Protein AF-0000000081667618 (afdb_homodimer)

Solvent-accessible surface area (backbone atoms only — not comparable to full-atom values): 15191 Å² total; per-residue (Å²): 114,80,37,80,71,52,50,48,90,52,97,43,76,83,38,52,35,35,42,72,71,36,65,56,48,35,47,55,20,47,51,42,17,72,74,69,68,43,94,54,56,51,64,34,51,77,72,35,69,51,42,47,40,39,36,62,31,64,55,36,27,50,28,52,42,32,50,49,36,67,74,62,68,51,87,75,84,67,59,65,40,55,53,42,37,55,37,15,52,52,38,47,46,23,54,51,64,43,58,84,48,93,84,54,84,78,74,66,25,15,30,52,53,47,52,41,36,70,76,24,48,68,73,46,80,76,61,52,58,70,68,64,64,79,83,118,113,80,37,78,69,52,50,46,91,50,98,42,77,83,39,53,34,36,42,74,70,35,64,56,47,34,46,54,20,45,50,41,16,72,74,68,70,44,94,56,57,53,65,33,52,77,72,35,70,50,41,47,40,39,36,63,32,64,54,36,25,50,29,51,42,31,50,49,35,68,73,63,70,51,88,75,84,67,58,66,39,56,52,42,38,55,37,16,52,54,38,46,46,23,55,50,65,43,57,85,49,93,82,55,83,78,74,67,25,15,28,51,52,46,51,42,36,69,76,26,48,68,72,46,79,74,61,52,57,68,67,64,64,80,82,118

Secondary structure (DSSP, 8-state):
--SSS-PPPPSSGGG---GGGSHHHHHHHHHHHHHHT-SS--S-GGGSHHHIIIII-HHHHHHHHHHHHHHH-----S-HHHHHHHHHHHHHHHHHHS---TT------HHHHHHHHHHSPPPPHHHHSTT-----/--SSS-PPPPSSGGG---GGGSHHHHHHHHHHHHHHT-SS--S-GGGSHHHIIIII-HHHHHHHHHHHHHHH-----S-HHHHHHHHHHHHHHHHHHS---TT------HHHHHHHHHHSPPPPHHHHGGG-----

Organism: Saccoglossus kowalevskii (NCBI:txid10224)

InterPro domains:
  IPR046815 P2X purinoreceptor 7, intracellular domain [PF20478] (43-123)

Structure (mmCIF, N/CA/C/O backbone):
data_AF-0000000081667618-model_v1
#
loop_
_entity.id
_entity.type
_entity.pdbx_description
1 polymer 'Uncharacterized protein LOC102806348'
#
loop_
_atom_site.group_PDB
_atom_site.id
_atom_site.type_symbol
_atom_site.label_atom_id
_atom_site.label_alt_id
_atom_site.label_comp_id
_atom_site.label_asym_id
_atom_site.label_entity_id
_atom_site.label_seq_id
_atom_site.pdbx_PDB_ins_code
_atom_site.Cartn_x
_atom_site.Cartn_y
_atom_site.Cartn_z
_atom_site.occupancy
_atom_site.B_iso_or_equiv
_atom_site.auth_seq_id
_atom_site.auth_comp_id
_atom_site.auth_asym_id
_atom_site.auth_atom_id
_atom_site.pdbx_PDB_model_num
ATOM 1 N N . CYS A 1 1 ? -5.246 -22.672 -17.438 1 89 1 CYS A N 1
ATOM 2 C CA . CYS A 1 1 ? -5.227 -21.219 -17.281 1 89 1 CYS A CA 1
ATOM 3 C C . CYS A 1 1 ? -6.504 -20.594 -17.828 1 89 1 CYS A C 1
ATOM 5 O O . CYS A 1 1 ? -6.812 -20.75 -19.016 1 89 1 CYS A O 1
ATOM 7 N N . LYS A 1 2 ? -7.234 -20.016 -17.016 1 91.88 2 LYS A N 1
ATOM 8 C CA . LYS A 1 2 ? -8.523 -19.453 -17.406 1 91.88 2 LYS A CA 1
ATOM 9 C C . LYS A 1 2 ? -8.484 -17.922 -17.391 1 91.88 2 LYS A C 1
ATOM 11 O O . LYS A 1 2 ? -9.5 -17.281 -17.656 1 91.88 2 LYS A O 1
ATOM 16 N N . CYS A 1 3 ? -7.332 -17.297 -17.062 1 94.75 3 CYS A N 1
ATOM 17 C CA . CYS A 1 3 ? -7.312 -15.852 -16.875 1 94.75 3 CYS A CA 1
ATOM 18 C C . CYS A 1 3 ? -6.625 -15.156 -18.031 1 94.75 3 CYS A C 1
ATOM 20 O O . CYS A 1 3 ? -6.074 -14.062 -17.875 1 94.75 3 CYS A O 1
ATOM 22 N N . GLY A 1 4 ? -6.555 -15.734 -19.172 1 91.38 4 GLY A N 1
ATOM 23 C CA . GLY A 1 4 ? -6.059 -15.07 -20.359 1 91.38 4 GLY A CA 1
ATOM 24 C C . GLY A 1 4 ? -4.598 -15.367 -20.656 1 91.38 4 GLY A C 1
ATOM 25 O O . GLY A 1 4 ? -3.9 -14.547 -21.25 1 91.38 4 GLY A O 1
ATOM 26 N N . GLY A 1 5 ? -4.078 -16.469 -20.156 1 85.31 5 GLY A N 1
ATOM 27 C CA . GLY A 1 5 ? -2.74 -16.938 -20.484 1 85.31 5 GLY A CA 1
ATOM 28 C C . GLY A 1 5 ? -1.657 -16.266 -19.672 1 85.31 5 GLY A C 1
ATOM 29 O O . GLY A 1 5 ? -0.504 -16.188 -20.094 1 85.31 5 GLY A O 1
ATOM 30 N N . ARG A 1 6 ? -1.939 -15.797 -18.531 1 86.75 6 ARG A N 1
ATOM 31 C CA . ARG A 1 6 ? -0.979 -15.07 -17.703 1 86.75 6 ARG A CA 1
ATOM 32 C C . ARG A 1 6 ? -0.332 -16 -16.672 1 86.75 6 ARG A C 1
ATOM 34 O O . ARG A 1 6 ? 0.584 -15.594 -15.961 1 86.75 6 ARG A O 1
ATOM 41 N N . CYS A 1 7 ? -0.8 -17.125 -16.688 1 91.06 7 CYS A N 1
ATOM 42 C CA . CYS A 1 7 ? -0.226 -18.109 -15.766 1 91.06 7 CYS A CA 1
ATOM 43 C C . CYS A 1 7 ? 1.013 -18.75 -16.375 1 91.06 7 CYS A C 1
ATOM 45 O O . CYS A 1 7 ? 0.949 -19.328 -17.453 1 91.06 7 CYS A O 1
ATOM 47 N N . GLN A 1 8 ? 2.113 -18.609 -15.75 1 87.94 8 GLN A N 1
ATOM 48 C CA . GLN A 1 8 ? 3.307 -19.359 -16.141 1 87.94 8 GLN A CA 1
ATOM 49 C C . GLN A 1 8 ? 3.447 -20.641 -15.32 1 87.94 8 GLN A C 1
ATOM 51 O O . GLN A 1 8 ? 2.83 -20.781 -14.266 1 87.94 8 GLN A O 1
ATOM 56 N N . ILE A 1 9 ? 4.164 -21.547 -15.922 1 85.5 9 ILE A N 1
ATOM 57 C CA . ILE A 1 9 ? 4.406 -22.797 -15.211 1 85.5 9 ILE A CA 1
ATOM 58 C C . ILE A 1 9 ? 5.383 -22.562 -14.062 1 85.5 9 ILE A C 1
ATOM 60 O O . ILE A 1 9 ? 6.453 -21.969 -14.258 1 85.5 9 ILE A O 1
ATOM 64 N N . LEU A 1 10 ? 4.945 -22.922 -12.906 1 86.19 10 LEU A N 1
ATOM 65 C CA . LEU A 1 10 ? 5.773 -22.781 -11.711 1 86.19 10 LEU A CA 1
ATOM 66 C C . LEU A 1 10 ? 6.395 -24.109 -11.312 1 86.19 10 LEU A C 1
ATOM 68 O O . LEU A 1 10 ? 6.051 -25.156 -11.875 1 86.19 10 LEU A O 1
ATOM 72 N N . PRO A 1 11 ? 7.383 -24.109 -10.453 1 81.69 11 PRO A N 1
ATOM 73 C CA . PRO A 1 11 ? 8.172 -25.312 -10.18 1 81.69 11 PRO A CA 1
ATOM 74 C C . PRO A 1 11 ? 7.328 -26.469 -9.648 1 81.69 11 PRO A C 1
ATOM 76 O O . PRO A 1 11 ? 7.598 -27.625 -9.961 1 81.69 11 PRO A O 1
ATOM 79 N N . THR A 1 12 ? 6.297 -26.203 -8.859 1 83 12 THR A N 1
ATOM 80 C CA . THR A 1 12 ? 5.492 -27.281 -8.297 1 83 12 THR A CA 1
ATOM 81 C C . THR A 1 12 ? 4.062 -27.219 -8.82 1 83 12 THR A C 1
ATOM 83 O O . THR A 1 12 ? 3.561 -26.141 -9.141 1 83 12 THR A O 1
ATOM 86 N N . ILE A 1 13 ? 3.508 -28.391 -8.891 1 75.75 13 ILE A N 1
ATOM 87 C CA . ILE A 1 13 ? 2.131 -28.5 -9.359 1 75.75 13 ILE A CA 1
ATOM 88 C C . ILE A 1 13 ? 1.21 -27.688 -8.445 1 75.75 13 ILE A C 1
ATOM 90 O O . ILE A 1 13 ? 0.275 -27.031 -8.914 1 75.75 13 ILE A O 1
ATOM 94 N N . ARG A 1 14 ? 1.428 -27.719 -7.199 1 81.38 14 ARG A N 1
ATOM 95 C CA . ARG A 1 14 ? 0.601 -27.016 -6.219 1 81.38 14 ARG A CA 1
ATOM 96 C C . ARG A 1 14 ? 0.584 -25.516 -6.484 1 81.38 14 ARG A C 1
ATOM 98 O O . ARG A 1 14 ? -0.426 -24.844 -6.25 1 81.38 14 ARG A O 1
ATOM 105 N N . GLU A 1 15 ? 1.563 -25.062 -7.09 1 83.44 15 GLU A N 1
ATOM 106 C CA . GLU A 1 15 ? 1.712 -23.641 -7.32 1 83.44 15 GLU A CA 1
ATOM 107 C C . GLU A 1 15 ? 1.097 -23.219 -8.656 1 83.44 15 GLU A C 1
ATOM 109 O O . GLU A 1 15 ? 0.915 -22.031 -8.914 1 83.44 15 GLU A O 1
ATOM 114 N N . CYS A 1 16 ? 0.83 -24.156 -9.398 1 85.38 16 CYS A N 1
ATOM 115 C CA . CYS A 1 16 ? 0.286 -23.859 -10.711 1 85.38 16 CYS A CA 1
ATOM 116 C C . CYS A 1 16 ? -1.232 -23.734 -10.664 1 85.38 16 CYS A C 1
ATOM 118 O O . CYS A 1 16 ? -1.943 -24.547 -11.273 1 85.38 16 CYS A O 1
ATOM 120 N N . VAL A 1 17 ? -1.654 -22.828 -9.922 1 93.25 17 VAL A N 1
ATOM 121 C CA . VAL A 1 17 ? -3.076 -22.516 -9.836 1 93.25 17 VAL A CA 1
ATOM 122 C C . VAL A 1 17 ? -3.336 -21.141 -10.453 1 93.25 17 VAL A C 1
ATOM 124 O O . VAL A 1 17 ? -2.486 -20.25 -10.375 1 93.25 17 VAL A O 1
ATOM 127 N N . CYS A 1 18 ? -4.477 -21.016 -11.109 1 95.94 18 CYS A N 1
ATOM 128 C CA . CYS A 1 18 ? -4.895 -19.781 -11.758 1 95.94 18 CYS A CA 1
ATOM 129 C C . CYS A 1 18 ? -5.707 -18.922 -10.805 1 95.94 18 CYS A C 1
ATOM 131 O O . CYS A 1 18 ? -6.387 -19.422 -9.914 1 95.94 18 CYS A O 1
ATOM 133 N N . CYS A 1 19 ? -5.648 -17.578 -10.992 1 97.19 19 CYS A N 1
ATOM 134 C CA . CYS A 1 19 ? -6.414 -16.672 -10.148 1 97.19 19 CYS A CA 1
ATOM 135 C C . CYS A 1 19 ? -7.906 -16.984 -10.234 1 97.19 19 CYS A C 1
ATOM 137 O O . CYS A 1 19 ? -8.641 -16.781 -9.273 1 97.19 19 CYS A O 1
ATOM 139 N N . ARG A 1 20 ? -8.328 -17.562 -11.328 1 95.81 20 ARG A N 1
ATOM 140 C CA . ARG A 1 20 ? -9.734 -17.906 -11.531 1 95.81 20 ARG A CA 1
ATOM 141 C C . ARG A 1 20 ? -10.133 -19.125 -10.711 1 95.81 20 ARG A C 1
ATOM 143 O O . ARG A 1 20 ? -11.32 -19.391 -10.531 1 95.81 20 ARG A O 1
ATOM 150 N N . GLU A 1 21 ? -9.125 -19.797 -10.258 1 94.69 21 GLU A N 1
ATOM 151 C CA . GLU A 1 21 ? -9.375 -21.031 -9.516 1 94.69 21 GLU A CA 1
ATOM 152 C C . GLU A 1 21 ? -9.266 -20.812 -8.016 1 94.69 21 GLU A C 1
ATOM 154 O O . GLU A 1 21 ? -9.602 -21.688 -7.223 1 94.69 21 GLU A O 1
ATOM 159 N N . VAL A 1 22 ? -8.75 -19.75 -7.609 1 94.38 22 VAL A N 1
ATOM 160 C CA . VAL A 1 22 ? -8.641 -19.406 -6.195 1 94.38 22 VAL A CA 1
ATOM 161 C C . VAL A 1 22 ? -9.805 -18.5 -5.793 1 94.38 22 VAL A C 1
ATOM 163 O O . VAL A 1 22 ? -9.812 -17.312 -6.121 1 94.38 22 VAL A O 1
ATOM 166 N N . THR A 1 23 ? -10.695 -18.984 -5.035 1 95.06 23 THR A N 1
ATOM 167 C CA . THR A 1 23 ? -12 -18.375 -4.785 1 95.06 23 THR A CA 1
ATOM 168 C C . THR A 1 23 ? -11.844 -16.953 -4.273 1 95.06 23 THR A C 1
ATOM 170 O O . THR A 1 23 ? -12.469 -16.016 -4.797 1 95.06 23 THR A O 1
ATOM 173 N N . VAL A 1 24 ? -11.016 -16.812 -3.32 1 95.25 24 VAL A N 1
ATOM 174 C CA . VAL A 1 24 ? -10.883 -15.508 -2.672 1 95.25 24 VAL A CA 1
ATOM 175 C C . VAL A 1 24 ? -10.25 -14.516 -3.637 1 95.25 24 VAL A C 1
ATOM 177 O O . VAL A 1 24 ? -10.539 -13.312 -3.576 1 95.25 24 VAL A O 1
ATOM 180 N N . VAL A 1 25 ? -9.406 -14.945 -4.504 1 97 25 VAL A N 1
ATOM 181 C CA . VAL A 1 25 ? -8.75 -14.078 -5.48 1 97 25 VAL A CA 1
ATOM 182 C C . VAL A 1 25 ? -9.727 -13.727 -6.598 1 97 25 VAL A C 1
ATOM 184 O O . VAL A 1 25 ? -9.828 -12.562 -6.996 1 97 25 VAL A O 1
ATOM 187 N N . ASP A 1 26 ? -10.414 -14.758 -7.062 1 96.69 26 ASP A N 1
ATOM 188 C CA . ASP A 1 26 ? -11.422 -14.539 -8.094 1 96.69 26 ASP A CA 1
ATOM 189 C C . ASP A 1 26 ? -12.492 -13.562 -7.613 1 96.69 26 ASP A C 1
ATOM 191 O O . ASP A 1 26 ? -13.031 -12.789 -8.406 1 96.69 26 ASP A O 1
ATOM 195 N N . ALA A 1 27 ? -12.797 -13.617 -6.363 1 97 27 ALA A N 1
ATOM 196 C CA . ALA A 1 27 ? -13.773 -12.695 -5.781 1 97 27 ALA A CA 1
ATOM 197 C C . ALA A 1 27 ? -13.32 -11.25 -5.938 1 97 27 ALA A C 1
ATOM 199 O O . ALA A 1 27 ? -14.141 -10.352 -6.16 1 97 27 ALA A O 1
ATOM 200 N N . LYS A 1 28 ? -12.023 -10.977 -5.77 1 97.38 28 LYS A N 1
ATOM 201 C CA . LYS A 1 28 ? -11.5 -9.625 -5.957 1 97.38 28 LYS A CA 1
ATOM 202 C C . LYS A 1 28 ? -11.727 -9.133 -7.383 1 97.38 28 LYS A C 1
ATOM 204 O O . LYS A 1 28 ? -12.023 -7.961 -7.605 1 97.38 28 LYS A O 1
ATOM 209 N N . CYS A 1 29 ? -11.578 -10.008 -8.312 1 97.25 29 CYS A N 1
ATOM 210 C CA . CYS A 1 29 ? -11.82 -9.664 -9.711 1 97.25 29 CYS A CA 1
ATOM 211 C C . CYS A 1 29 ? -13.281 -9.312 -9.945 1 97.25 29 CYS A C 1
ATOM 213 O O . CYS A 1 29 ? -13.586 -8.398 -10.719 1 97.25 29 CYS A O 1
ATOM 215 N N . LEU A 1 30 ? -14.102 -10.031 -9.336 1 97.06 30 LEU A N 1
ATOM 216 C CA . LEU A 1 30 ? -15.531 -9.773 -9.438 1 97.06 30 LEU A CA 1
ATOM 217 C C . LEU A 1 30 ? -15.898 -8.453 -8.758 1 97.06 30 LEU A C 1
ATOM 219 O O . LEU A 1 30 ? -16.672 -7.668 -9.297 1 97.06 30 LEU A O 1
ATOM 223 N N . GLU A 1 31 ? -15.352 -8.219 -7.582 1 95.88 31 GLU A N 1
ATOM 224 C CA . GLU A 1 31 ? -15.625 -6.996 -6.824 1 95.88 31 GLU A CA 1
ATOM 225 C C . GLU A 1 31 ? -15.273 -5.754 -7.641 1 95.88 31 GLU A C 1
ATOM 227 O O . GLU A 1 31 ? -15.859 -4.688 -7.441 1 95.88 31 GLU A O 1
ATOM 232 N N . ALA A 1 32 ? -14.32 -5.914 -8.516 1 95.19 32 ALA A N 1
ATOM 233 C CA . ALA A 1 32 ? -13.867 -4.797 -9.344 1 95.19 32 ALA A CA 1
ATOM 234 C C . ALA A 1 32 ? -14.992 -4.273 -10.227 1 95.19 32 ALA A C 1
ATOM 236 O O . ALA A 1 32 ? -15 -3.104 -10.617 1 95.19 32 ALA A O 1
ATOM 237 N N . VAL A 1 33 ? -15.953 -5.082 -10.617 1 95.44 33 VAL A N 1
ATOM 238 C CA . VAL A 1 33 ? -17.094 -4.676 -11.43 1 95.44 33 VAL A CA 1
ATOM 239 C C . VAL A 1 33 ? -17.844 -3.533 -10.742 1 95.44 33 VAL A C 1
ATOM 241 O O . VAL A 1 33 ? -18.109 -2.502 -11.359 1 95.44 33 VAL A O 1
ATOM 244 N N . PHE A 1 34 ? -18.125 -3.734 -9.492 1 93.75 34 PHE A N 1
ATOM 245 C CA . PHE A 1 34 ? -18.859 -2.736 -8.719 1 93.75 34 PHE A CA 1
ATOM 246 C C . PHE A 1 34 ? -17.953 -1.562 -8.359 1 93.75 34 PHE A C 1
ATOM 248 O O . PHE A 1 34 ? -18.375 -0.406 -8.414 1 93.75 34 PHE A O 1
ATOM 255 N N . GLU A 1 35 ? -16.734 -1.887 -7.996 1 93.25 35 GLU A N 1
ATOM 256 C CA . GLU A 1 35 ? -15.789 -0.873 -7.539 1 93.25 35 GLU A CA 1
ATOM 257 C C . GLU A 1 35 ? -15.516 0.156 -8.633 1 93.25 35 GLU A C 1
ATOM 259 O O . GLU A 1 35 ? -15.422 1.354 -8.352 1 93.25 35 GLU A O 1
ATOM 264 N N . PHE A 1 36 ? -15.445 -0.301 -9.828 1 95.25 36 PHE A N 1
ATOM 265 C CA . PHE A 1 36 ? -14.984 0.576 -10.898 1 95.25 36 PHE A CA 1
ATOM 266 C C . PHE A 1 36 ? -16.062 0.738 -11.961 1 95.25 36 PHE A C 1
ATOM 268 O O . PHE A 1 36 ? -15.867 1.439 -12.961 1 95.25 36 PHE A O 1
ATOM 275 N N . GLY A 1 37 ? -17.203 0.151 -11.766 1 95.25 37 GLY A N 1
ATOM 276 C CA . GLY A 1 37 ? -18.297 0.238 -12.727 1 95.25 37 GLY A CA 1
ATOM 277 C C . GLY A 1 37 ? -17.984 -0.464 -14.039 1 95.25 37 GLY A C 1
ATOM 278 O O . GLY A 1 37 ? -18.234 0.087 -15.117 1 95.25 37 GLY A O 1
ATOM 279 N N . LEU A 1 38 ? -17.406 -1.638 -13.906 1 95.25 38 LEU A N 1
ATOM 280 C CA . LEU A 1 38 ? -17.047 -2.414 -15.094 1 95.25 38 LEU A CA 1
ATOM 281 C C . LEU A 1 38 ? -18.234 -3.256 -15.562 1 95.25 38 LEU A C 1
ATOM 283 O O . LEU A 1 38 ? -19.109 -3.594 -14.766 1 95.25 38 LEU A O 1
ATOM 287 N N . GLU A 1 39 ? -18.281 -3.578 -16.766 1 95.56 39 GLU A N 1
ATOM 288 C CA . GLU A 1 39 ? -19.344 -4.402 -17.328 1 95.56 39 GLU A CA 1
ATOM 289 C C . GLU A 1 39 ? -19.156 -5.871 -16.969 1 95.56 39 GLU A C 1
ATOM 291 O O . GLU A 1 39 ? -20.141 -6.59 -16.766 1 95.56 39 GLU A O 1
ATOM 296 N N . GLU A 1 40 ? -17.953 -6.277 -16.906 1 95.44 40 GLU A N 1
ATOM 297 C CA . GLU A 1 40 ? -17.625 -7.66 -16.578 1 95.44 40 GLU A CA 1
ATOM 298 C C . GLU A 1 40 ? -16.469 -7.73 -15.578 1 95.44 40 GLU A C 1
ATOM 300 O O . GLU A 1 40 ? -15.734 -6.75 -15.398 1 95.44 40 GLU A O 1
ATOM 305 N N . ARG A 1 41 ? -16.438 -8.883 -15.016 1 94.44 41 ARG A N 1
ATOM 306 C CA . ARG A 1 41 ? -15.328 -9.086 -14.078 1 94.44 41 ARG A CA 1
ATOM 307 C C . ARG A 1 41 ? -13.984 -9 -14.797 1 94.44 41 ARG A C 1
ATOM 309 O O . ARG A 1 41 ? -13.898 -9.25 -16 1 94.44 41 ARG A O 1
ATOM 316 N N . LEU A 1 42 ? -12.992 -8.641 -14.023 1 97.12 42 LEU A N 1
ATOM 317 C CA . LEU A 1 42 ? -11.641 -8.641 -14.586 1 97.12 42 LEU A CA 1
ATOM 318 C C . LEU A 1 42 ? -11.203 -10.055 -14.953 1 97.12 42 LEU A C 1
ATOM 320 O O . LEU A 1 42 ? -11.5 -11.008 -14.227 1 97.12 42 LEU A O 1
ATOM 324 N N . GLN A 1 43 ? -10.523 -10.203 -16.016 1 96.25 43 GLN A N 1
ATOM 325 C CA . GLN A 1 43 ? -10.094 -11.508 -16.5 1 96.25 43 GLN A CA 1
ATOM 326 C C . GLN A 1 43 ? -8.984 -12.086 -15.617 1 96.25 43 GLN A C 1
ATOM 328 O O . GLN A 1 43 ? -8.891 -13.297 -15.445 1 96.25 43 GLN A O 1
ATOM 333 N N . CYS A 1 44 ? -8.188 -11.203 -15.125 1 97.81 44 CYS A N 1
ATOM 334 C CA . CYS A 1 44 ? -7.043 -11.602 -14.32 1 97.81 44 CYS A CA 1
ATOM 335 C C . CYS A 1 44 ? -6.824 -10.625 -13.164 1 97.81 44 CYS A C 1
ATOM 337 O O . CYS A 1 44 ? -7.02 -9.422 -13.32 1 97.81 44 CYS A O 1
ATOM 339 N N . ILE A 1 45 ? -6.391 -11.156 -12.023 1 98.12 45 ILE A N 1
ATOM 340 C CA . ILE A 1 45 ? -6.16 -10.336 -10.844 1 98.12 45 ILE A CA 1
ATOM 341 C C . ILE A 1 45 ? -5.062 -9.312 -11.125 1 98.12 45 ILE A C 1
ATOM 343 O O . ILE A 1 45 ? -5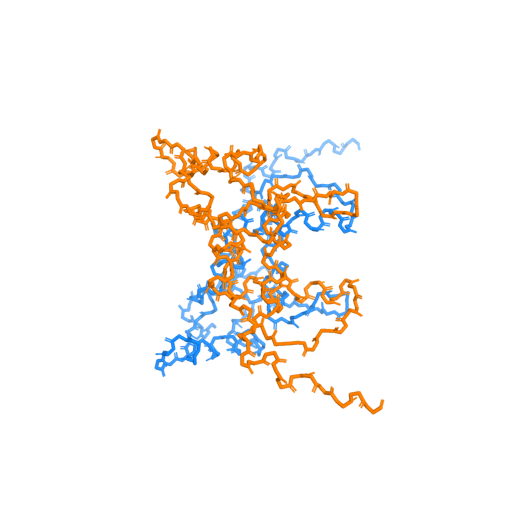.062 -8.219 -10.555 1 98.12 45 ILE A O 1
ATOM 347 N N . THR A 1 46 ? -4.121 -9.625 -12.031 1 97.88 46 THR A N 1
ATOM 348 C CA . THR A 1 46 ? -3.008 -8.727 -12.328 1 97.88 46 THR A CA 1
ATOM 349 C C . THR A 1 46 ? -3.502 -7.473 -13.047 1 97.88 46 THR A C 1
ATOM 351 O O . THR A 1 46 ? -2.775 -6.484 -13.148 1 97.88 46 THR A O 1
ATOM 354 N N . GLN A 1 47 ? -4.688 -7.523 -13.5 1 96.94 47 GLN A N 1
ATOM 355 C CA . GLN A 1 47 ? -5.277 -6.359 -14.156 1 96.94 47 GLN A CA 1
ATOM 356 C C . GLN A 1 47 ? -5.945 -5.438 -13.141 1 96.94 47 GLN A C 1
ATOM 358 O O . GLN A 1 47 ? -6.352 -4.324 -13.477 1 96.94 47 GLN A O 1
ATOM 363 N N . HIS A 1 48 ? -6.184 -5.926 -11.992 1 97.38 48 HIS A N 1
ATOM 364 C CA . HIS A 1 48 ? -6.824 -5.152 -10.938 1 97.38 48 HIS A CA 1
ATOM 365 C C . HIS A 1 48 ? -5.934 -4 -10.484 1 97.38 48 HIS A C 1
ATOM 367 O O . HIS A 1 48 ? -4.766 -4.211 -10.133 1 97.38 48 HIS A O 1
ATOM 373 N N . SER A 1 49 ? -6.422 -2.834 -10.422 1 96.31 49 SER A N 1
ATOM 374 C CA . SER A 1 49 ? -5.645 -1.676 -9.992 1 96.31 49 SER A CA 1
ATOM 375 C C . SER A 1 49 ? -5.129 -1.856 -8.57 1 96.31 49 SER A C 1
ATOM 377 O O . SER A 1 49 ? -4.035 -1.393 -8.234 1 96.31 49 SER A O 1
ATOM 379 N N . GLY A 1 50 ? -5.891 -2.516 -7.742 1 97.44 50 GLY A N 1
ATOM 380 C CA . GLY A 1 50 ? -5.449 -2.84 -6.398 1 97.44 50 GLY A CA 1
ATOM 381 C C . GLY A 1 50 ? -4.195 -3.699 -6.371 1 97.44 50 GLY A C 1
ATOM 382 O O . GLY A 1 50 ? -3.314 -3.492 -5.535 1 97.44 50 GLY A O 1
ATOM 383 N N . PHE A 1 51 ? -4.168 -4.617 -7.352 1 98.5 51 PHE A N 1
ATOM 384 C CA . PHE A 1 51 ? -2.992 -5.477 -7.445 1 98.5 51 PHE A CA 1
ATOM 385 C C . PHE A 1 51 ? -1.742 -4.652 -7.73 1 98.5 51 PHE A C 1
ATOM 387 O O . PHE A 1 51 ? -0.692 -4.879 -7.125 1 98.5 51 PHE A O 1
ATOM 394 N N . GLN A 1 52 ? -1.812 -3.699 -8.578 1 97.75 52 GLN A N 1
ATOM 395 C CA . GLN A 1 52 ? -0.686 -2.855 -8.961 1 97.75 52 GLN A CA 1
ATOM 396 C C . GLN A 1 52 ? -0.135 -2.09 -7.762 1 97.75 52 GLN A C 1
ATOM 398 O O . GLN A 1 52 ? 1.08 -2.023 -7.566 1 97.75 52 GLN A O 1
ATOM 403 N N . CYS A 1 53 ? -1.005 -1.629 -6.934 1 98.06 53 CYS A N 1
ATOM 404 C CA . CYS A 1 53 ? -0.572 -0.841 -5.785 1 98.06 53 CYS A CA 1
ATOM 405 C C . CYS A 1 53 ? -0.138 -1.744 -4.637 1 98.06 53 CYS A C 1
ATOM 407 O O . CYS A 1 53 ? 0.929 -1.543 -4.051 1 98.06 53 CYS A O 1
ATOM 409 N N . VAL A 1 54 ? -0.865 -2.766 -4.398 1 98.5 54 VAL A N 1
ATOM 410 C CA . VAL A 1 54 ? -0.67 -3.611 -3.225 1 98.5 54 VAL A CA 1
ATOM 411 C C . VAL A 1 54 ? 0.586 -4.461 -3.402 1 98.5 54 VAL A C 1
ATOM 413 O O . VAL A 1 54 ? 1.354 -4.652 -2.457 1 98.5 54 VAL A O 1
ATOM 416 N N . SER A 1 55 ? 0.823 -4.883 -4.652 1 98.38 55 SER A N 1
ATOM 417 C CA . SER A 1 55 ? 1.82 -5.934 -4.812 1 98.38 55 SER A CA 1
ATOM 418 C C . SER A 1 55 ? 2.982 -5.469 -5.684 1 98.38 55 SER A C 1
ATOM 420 O O . SER A 1 55 ? 4.039 -6.102 -5.707 1 98.38 55 SER A O 1
ATOM 422 N N . LEU A 1 56 ? 2.871 -4.328 -6.395 1 98.06 56 LEU A N 1
ATOM 423 C CA . LEU A 1 56 ? 3.934 -3.982 -7.336 1 98.06 56 LEU A CA 1
ATOM 424 C C . LEU A 1 56 ? 4.52 -2.611 -7.012 1 98.06 56 LEU A C 1
ATOM 426 O O . LEU A 1 56 ? 5.609 -2.273 -7.477 1 98.06 56 LEU A O 1
ATOM 430 N N . ASN A 1 57 ? 3.846 -1.785 -6.312 1 97.94 57 ASN A N 1
ATOM 431 C CA . ASN A 1 57 ? 4.336 -0.446 -6 1 97.94 57 ASN A CA 1
ATOM 432 C C . ASN A 1 57 ? 5.484 -0.49 -4.996 1 97.94 57 ASN A C 1
ATOM 434 O O . ASN A 1 57 ? 5.305 -0.939 -3.863 1 97.94 57 ASN A O 1
ATOM 438 N N . LYS A 1 58 ? 6.609 0.005 -5.352 1 96.31 58 LYS A N 1
ATOM 439 C CA . LYS A 1 58 ? 7.809 -0.153 -4.535 1 96.31 58 LYS A CA 1
ATOM 440 C C . LYS A 1 58 ? 7.672 0.595 -3.211 1 96.31 58 LYS A C 1
ATOM 442 O O . LYS A 1 58 ? 8.211 0.161 -2.189 1 96.31 58 LYS A O 1
ATOM 447 N N . PHE A 1 59 ? 6.996 1.719 -3.186 1 97.5 59 PHE A N 1
ATOM 448 C CA . PHE A 1 59 ? 6.859 2.492 -1.957 1 97.5 59 PHE A CA 1
ATOM 449 C C . PHE A 1 59 ? 5.941 1.783 -0.97 1 97.5 59 PHE A C 1
ATOM 451 O O . PHE A 1 59 ? 6.18 1.812 0.239 1 97.5 59 PHE A O 1
ATOM 458 N N . VAL A 1 60 ? 4.879 1.164 -1.492 1 98.44 60 VAL A N 1
ATOM 459 C CA . VAL A 1 60 ? 3.988 0.36 -0.661 1 98.44 60 VAL A CA 1
ATOM 460 C C . VAL A 1 60 ? 4.754 -0.831 -0.088 1 98.44 60 VAL A C 1
ATOM 462 O O . VAL A 1 60 ? 4.656 -1.122 1.106 1 98.44 60 VAL A O 1
ATOM 465 N N . LEU A 1 61 ? 5.496 -1.465 -0.923 1 97.62 61 LEU A N 1
ATOM 466 C CA . LEU A 1 61 ? 6.242 -2.641 -0.493 1 97.62 61 LEU A CA 1
ATOM 467 C C . LEU A 1 61 ? 7.328 -2.26 0.51 1 97.62 61 LEU A C 1
ATOM 469 O O . LEU A 1 61 ? 7.598 -3.006 1.453 1 97.62 61 LEU A O 1
ATOM 473 N N . GLN A 1 62 ? 7.984 -1.116 0.295 1 95.62 62 GLN A N 1
ATOM 474 C CA . GLN A 1 62 ? 8.938 -0.598 1.267 1 95.62 62 GLN A CA 1
ATOM 475 C C . GLN A 1 62 ? 8.281 -0.38 2.625 1 95.62 62 GLN A C 1
ATOM 477 O O . GLN A 1 62 ? 8.836 -0.764 3.658 1 95.62 62 GLN A O 1
ATOM 482 N N . THR A 1 63 ? 7.133 0.208 2.615 1 96.5 63 THR A N 1
ATOM 483 C CA . THR A 1 63 ? 6.391 0.477 3.842 1 96.5 63 THR A CA 1
ATOM 484 C C . THR A 1 63 ? 6.027 -0.826 4.551 1 96.5 63 THR A C 1
ATOM 486 O O . THR A 1 63 ? 6.184 -0.942 5.766 1 96.5 63 THR A O 1
ATOM 489 N N . ALA A 1 64 ? 5.543 -1.752 3.771 1 95.25 64 ALA A N 1
ATOM 490 C CA . ALA A 1 64 ? 5.199 -3.061 4.324 1 95.25 64 ALA A CA 1
ATOM 491 C C . ALA A 1 64 ? 6.426 -3.744 4.918 1 95.25 64 ALA A C 1
ATOM 493 O O . ALA A 1 64 ? 6.332 -4.426 5.941 1 95.25 64 ALA A O 1
ATOM 494 N N . TRP A 1 65 ? 7.559 -3.621 4.25 1 93.88 65 TRP A N 1
ATOM 495 C CA . TRP A 1 65 ? 8.797 -4.207 4.746 1 93.88 65 TRP A CA 1
ATOM 496 C C . TRP A 1 65 ? 9.188 -3.6 6.09 1 93.88 65 TRP A C 1
ATOM 498 O O . TRP A 1 65 ? 9.617 -4.312 7.004 1 93.88 65 TRP A O 1
ATOM 508 N N . PHE A 1 66 ? 9.07 -2.297 6.199 1 92.06 66 PHE A N 1
ATOM 509 C CA . PHE A 1 66 ? 9.367 -1.631 7.461 1 92.06 66 PHE A CA 1
ATOM 510 C C . PHE A 1 66 ? 8.523 -2.215 8.586 1 92.06 66 PHE A C 1
ATOM 512 O O . PHE A 1 66 ? 9.031 -2.451 9.688 1 92.06 66 PHE A O 1
ATOM 519 N N . GLN A 1 67 ? 7.312 -2.412 8.281 1 91 67 GLN A N 1
ATOM 520 C CA . GLN A 1 67 ? 6.426 -3.02 9.273 1 91 67 GLN A CA 1
ATOM 521 C C . GLN A 1 67 ? 6.883 -4.434 9.617 1 91 67 GLN A C 1
ATOM 523 O O . GLN A 1 67 ? 6.902 -4.812 10.797 1 91 67 GLN A O 1
ATOM 528 N N . TYR A 1 68 ? 7.16 -5.172 8.617 1 88.88 68 TYR A N 1
ATOM 529 C CA . TYR A 1 68 ? 7.598 -6.555 8.781 1 88.88 68 TYR A CA 1
ATOM 530 C C . TYR A 1 68 ? 8.852 -6.629 9.641 1 88.88 68 TYR A C 1
ATOM 532 O O . TYR A 1 68 ? 8.922 -7.426 10.586 1 88.88 68 TYR A O 1
ATOM 540 N N . ARG A 1 69 ? 9.789 -5.805 9.312 1 88.75 69 ARG A N 1
ATOM 541 C CA . ARG A 1 69 ? 11.055 -5.777 10.031 1 88.75 69 ARG A CA 1
ATOM 542 C C . ARG A 1 69 ? 10.844 -5.395 11.492 1 88.75 69 ARG A C 1
ATOM 544 O O . ARG A 1 69 ? 11.508 -5.922 12.383 1 88.75 69 ARG A O 1
ATOM 551 N N . GLN A 1 70 ? 9.984 -4.512 11.734 1 86.06 70 GLN A N 1
ATOM 552 C CA . GLN A 1 70 ? 9.688 -4.082 13.102 1 86.06 70 GLN A CA 1
ATOM 553 C C . GLN A 1 70 ? 8.992 -5.188 13.891 1 86.06 70 GLN A C 1
ATOM 555 O O . GLN A 1 70 ? 9.258 -5.371 15.078 1 86.06 70 GLN A O 1
ATOM 560 N N . GLN A 1 71 ? 8.141 -5.871 13.281 1 83.56 71 GLN A N 1
ATOM 561 C CA . GLN A 1 71 ? 7.336 -6.902 13.93 1 83.56 71 GLN A CA 1
ATOM 562 C C . GLN A 1 71 ? 8.172 -8.141 14.227 1 83.56 71 GLN A C 1
ATOM 564 O O . GLN A 1 71 ? 8.016 -8.766 15.281 1 83.56 71 GLN A O 1
ATOM 569 N N . TYR A 1 72 ? 9.039 -8.516 13.344 1 82.25 72 TYR A N 1
ATOM 570 C CA . TYR A 1 72 ? 9.711 -9.805 13.477 1 82.25 72 TYR A CA 1
ATOM 571 C C . TYR A 1 72 ? 11.188 -9.625 13.789 1 82.25 72 TYR A C 1
ATOM 573 O O . TYR A 1 72 ? 11.906 -10.602 14.008 1 82.25 72 TYR A O 1
ATOM 581 N N . ASP A 1 73 ? 11.586 -8.43 13.953 1 77.62 73 ASP A N 1
ATOM 582 C CA . ASP A 1 73 ? 12.984 -8.141 14.258 1 77.62 73 ASP A CA 1
ATOM 583 C C . ASP A 1 73 ? 13.922 -8.969 13.375 1 77.62 73 ASP A C 1
ATOM 585 O O . ASP A 1 73 ? 14.828 -9.625 13.875 1 77.62 73 ASP A O 1
ATOM 589 N N . THR A 1 74 ? 13.617 -9.125 12.141 1 72.19 74 THR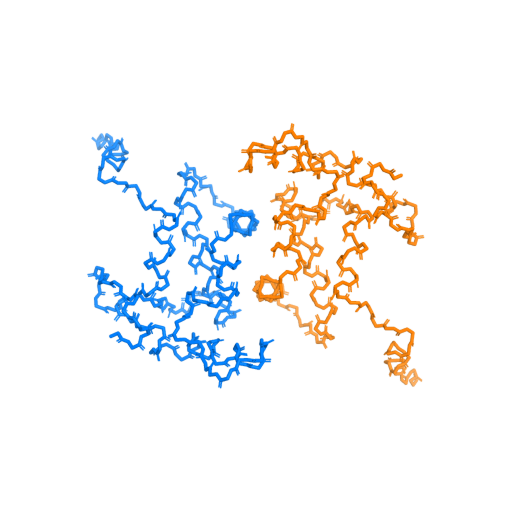 A N 1
ATOM 590 C CA . THR A 1 74 ? 14.375 -9.945 11.203 1 72.19 74 THR A CA 1
ATOM 591 C C . THR A 1 74 ? 15.359 -9.086 10.406 1 72.19 74 THR A C 1
ATOM 593 O O . THR A 1 74 ? 14.945 -8.172 9.68 1 72.19 74 THR A O 1
ATOM 596 N N . PRO A 1 75 ? 16.516 -9.359 10.664 1 69.88 75 PRO A N 1
ATOM 597 C CA . PRO A 1 75 ? 17.453 -8.695 9.758 1 69.88 75 PRO A CA 1
ATOM 598 C C . PRO A 1 75 ? 17.406 -9.25 8.336 1 69.88 75 PRO A C 1
ATOM 600 O O . PRO A 1 75 ? 17.219 -10.453 8.148 1 69.88 75 PRO A O 1
ATOM 603 N N . PHE A 1 76 ? 17.125 -8.406 7.461 1 74.75 76 PHE A N 1
ATOM 604 C CA . PHE A 1 76 ? 17.25 -8.82 6.07 1 74.75 76 PHE A CA 1
ATOM 605 C C . PHE A 1 76 ? 18.297 -7.984 5.344 1 74.75 76 PHE A C 1
ATOM 607 O O . PHE A 1 76 ? 18.188 -6.754 5.297 1 74.75 76 PHE A O 1
ATOM 614 N N . ASP A 1 77 ? 19.188 -8.633 4.914 1 73 77 ASP A N 1
ATOM 615 C CA . ASP A 1 77 ? 20.281 -7.957 4.219 1 73 77 ASP A CA 1
ATOM 616 C C . ASP A 1 77 ? 20.328 -8.359 2.746 1 73 77 ASP A C 1
ATOM 618 O O . ASP A 1 77 ? 21.344 -8.188 2.086 1 73 77 ASP A O 1
ATOM 622 N N . GLY A 1 78 ? 19.375 -8.844 2.262 1 77.38 78 GLY A N 1
ATOM 623 C CA . GLY A 1 78 ? 19.375 -9.227 0.858 1 77.38 78 GLY A CA 1
ATOM 624 C C . GLY A 1 78 ? 19.078 -8.062 -0.074 1 77.38 78 GLY A C 1
ATOM 625 O O . GLY A 1 78 ? 18.891 -6.934 0.376 1 77.38 78 GLY A O 1
ATOM 626 N N . PRO A 1 79 ? 19.219 -8.43 -1.365 1 86.81 79 PRO A N 1
ATOM 627 C CA . PRO A 1 79 ? 18.922 -7.395 -2.359 1 86.81 79 PRO A CA 1
ATOM 628 C C . PRO A 1 79 ? 17.484 -6.895 -2.297 1 86.81 79 PRO A C 1
ATOM 630 O O . PRO A 1 79 ? 16.594 -7.629 -1.87 1 86.81 79 PRO A O 1
ATOM 633 N N . ASP A 1 80 ? 17.281 -5.676 -2.723 1 87.5 80 ASP A N 1
ATOM 634 C CA . ASP A 1 80 ? 15.969 -5.027 -2.697 1 87.5 80 ASP A CA 1
ATOM 635 C C . ASP A 1 80 ? 14.93 -5.863 -3.436 1 87.5 80 ASP A C 1
ATOM 637 O O . ASP A 1 80 ? 13.805 -6.027 -2.957 1 87.5 80 ASP A O 1
ATOM 641 N N . HIS A 1 81 ? 15.297 -6.41 -4.551 1 90 81 HIS A N 1
ATOM 642 C CA . HIS A 1 81 ? 14.312 -7.125 -5.359 1 90 81 HIS A CA 1
ATOM 643 C C . HIS A 1 81 ? 13.773 -8.352 -4.621 1 90 81 HIS A C 1
ATOM 645 O O . HIS A 1 81 ? 12.602 -8.703 -4.766 1 90 81 HIS A O 1
ATOM 651 N N . GLU A 1 82 ? 14.633 -8.93 -3.898 1 91.06 82 GLU A N 1
ATOM 652 C CA . GLU A 1 82 ? 14.188 -10.078 -3.115 1 91.06 82 GLU A CA 1
ATOM 653 C C . GLU A 1 82 ? 13.227 -9.648 -2.006 1 91.06 82 GLU A C 1
ATOM 655 O O . GLU A 1 82 ? 12.195 -10.281 -1.79 1 91.06 82 GLU A O 1
ATOM 660 N N . ARG A 1 83 ? 13.625 -8.609 -1.376 1 91.12 83 ARG A N 1
ATOM 661 C CA . ARG A 1 83 ? 12.773 -8.062 -0.321 1 91.12 83 ARG A CA 1
ATOM 662 C C . ARG A 1 83 ? 11.406 -7.668 -0.868 1 91.12 83 ARG A C 1
ATOM 664 O O . ARG A 1 83 ? 10.375 -7.973 -0.261 1 91.12 83 ARG A O 1
ATOM 671 N N . TYR A 1 84 ? 11.391 -7.039 -1.979 1 94.75 84 TYR A N 1
ATOM 672 C CA . TYR A 1 84 ? 10.148 -6.574 -2.574 1 94.75 84 TYR A CA 1
ATOM 673 C C . TYR A 1 84 ? 9.289 -7.746 -3.043 1 94.75 84 TYR A C 1
ATOM 675 O O . TYR A 1 84 ? 8.07 -7.734 -2.883 1 94.75 84 TYR A O 1
ATOM 683 N N . ARG A 1 85 ? 9.938 -8.766 -3.551 1 94.69 85 ARG A N 1
ATOM 684 C CA . ARG A 1 85 ? 9.188 -9.945 -3.975 1 94.69 85 ARG A CA 1
ATOM 685 C C . ARG A 1 85 ? 8.508 -10.617 -2.787 1 94.69 85 ARG A C 1
ATOM 687 O O . ARG A 1 85 ? 7.32 -10.945 -2.85 1 94.69 85 ARG A O 1
ATOM 694 N N . HIS A 1 86 ? 9.25 -10.781 -1.774 1 92.19 86 HIS A N 1
ATOM 695 C CA . HIS A 1 86 ? 8.719 -11.414 -0.574 1 92.19 86 HIS A CA 1
ATOM 696 C C . HIS A 1 86 ? 7.566 -10.609 0.011 1 92.19 86 HIS A C 1
ATOM 698 O O . HIS A 1 86 ? 6.523 -11.172 0.354 1 92.19 86 HIS A O 1
ATOM 704 N N . THR A 1 87 ? 7.793 -9.383 0.114 1 94.62 87 THR A N 1
ATOM 705 C CA . THR A 1 87 ? 6.762 -8.508 0.67 1 94.62 87 THR A CA 1
ATOM 706 C C . THR A 1 87 ? 5.539 -8.469 -0.241 1 94.62 87 THR A C 1
ATOM 708 O O . THR A 1 87 ? 4.406 -8.406 0.236 1 94.62 87 THR A O 1
ATOM 711 N N . ALA A 1 88 ? 5.773 -8.477 -1.55 1 97.5 88 ALA A N 1
ATOM 712 C CA . ALA A 1 88 ? 4.676 -8.484 -2.51 1 97.5 88 ALA A CA 1
ATOM 713 C C . ALA A 1 88 ? 3.777 -9.703 -2.312 1 97.5 88 ALA A C 1
ATOM 715 O O . ALA A 1 88 ? 2.551 -9.586 -2.318 1 97.5 88 ALA A O 1
ATOM 716 N N . TYR A 1 89 ? 4.402 -10.836 -2.107 1 95 89 TYR A N 1
ATOM 717 C CA . TYR A 1 89 ? 3.643 -12.055 -1.848 1 95 89 TYR A CA 1
ATOM 718 C C . TYR A 1 89 ? 2.771 -11.898 -0.606 1 95 89 TYR A C 1
ATOM 720 O O . TYR A 1 89 ? 1.583 -12.227 -0.629 1 95 89 TYR A O 1
ATOM 728 N N . ARG A 1 90 ? 3.365 -11.391 0.384 1 94.38 90 ARG A N 1
ATOM 729 C CA . ARG A 1 90 ? 2.674 -11.242 1.66 1 94.38 90 ARG A CA 1
ATOM 730 C C . ARG A 1 90 ? 1.521 -10.25 1.543 1 94.38 90 ARG A C 1
ATOM 732 O O . ARG A 1 90 ? 0.436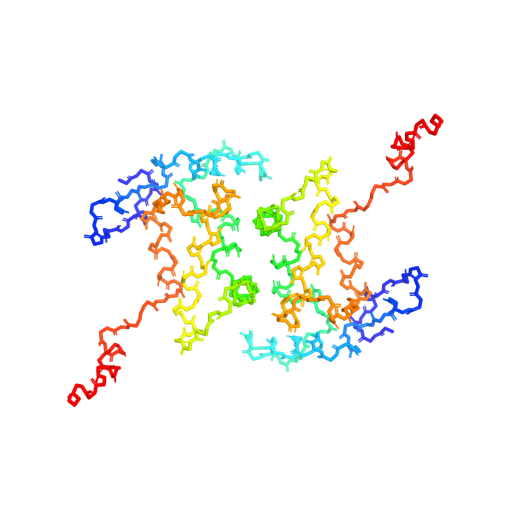 -10.484 2.078 1 94.38 90 ARG A O 1
ATOM 739 N N . GLN A 1 91 ? 1.771 -9.164 0.851 1 97.12 91 GLN A N 1
ATOM 740 C CA . GLN A 1 91 ? 0.737 -8.148 0.678 1 97.12 91 GLN A CA 1
ATOM 741 C C . GLN A 1 91 ? -0.45 -8.703 -0.107 1 97.12 91 GLN A C 1
ATOM 743 O O . GLN A 1 91 ? -1.604 -8.461 0.255 1 97.12 91 GLN A O 1
ATOM 748 N N . LEU A 1 92 ? -0.172 -9.445 -1.159 1 97.44 92 LEU A N 1
ATOM 749 C CA . LEU A 1 92 ? -1.253 -10.016 -1.955 1 97.44 92 LEU A CA 1
ATOM 750 C C . LEU A 1 92 ? -2.08 -10.992 -1.127 1 97.44 92 LEU A C 1
ATOM 752 O O . LEU A 1 92 ? -3.312 -10.953 -1.163 1 97.44 92 LEU A O 1
ATOM 756 N N . ALA A 1 93 ? -1.392 -11.859 -0.462 1 96 93 ALA A N 1
ATOM 757 C CA . ALA A 1 93 ? -2.084 -12.82 0.388 1 96 93 ALA A CA 1
ATOM 758 C C . ALA A 1 93 ? -2.975 -12.117 1.407 1 96 93 ALA A C 1
ATOM 760 O O . ALA A 1 93 ? -4.145 -12.469 1.569 1 96 93 ALA A O 1
ATOM 761 N N . ARG A 1 94 ? -2.48 -11.117 2.07 1 94.94 94 ARG A N 1
ATOM 762 C CA . ARG A 1 94 ? -3.24 -10.383 3.078 1 94.94 94 ARG A CA 1
ATOM 763 C C . ARG A 1 94 ? -4.438 -9.672 2.451 1 94.94 94 ARG A C 1
ATOM 765 O O . ARG A 1 94 ? -5.523 -9.648 3.029 1 94.94 94 ARG A O 1
ATOM 772 N N . TRP A 1 95 ? -4.199 -9.062 1.341 1 96.94 95 TRP A N 1
ATOM 773 C CA . TRP A 1 95 ? -5.277 -8.344 0.667 1 96.94 95 TRP A CA 1
ATOM 774 C C . TRP A 1 95 ? -6.43 -9.289 0.334 1 96.94 95 TRP A C 1
ATOM 776 O O . TRP A 1 95 ? -7.598 -8.945 0.539 1 96.94 95 TRP A O 1
ATOM 786 N N . CYS A 1 96 ? -6.129 -10.508 -0.082 1 96.12 96 CYS A N 1
ATOM 787 C CA . CYS A 1 96 ? -7.152 -11.438 -0.555 1 96.12 96 CYS A CA 1
ATOM 788 C C . CYS A 1 96 ? -7.73 -12.242 0.599 1 96.12 96 CYS A C 1
ATOM 790 O O . CYS A 1 96 ? -8.945 -12.469 0.661 1 96.12 96 CYS A O 1
ATOM 792 N N . TRP A 1 97 ? -6.902 -12.633 1.514 1 94.25 97 TRP A N 1
ATOM 793 C CA . TRP A 1 97 ? -7.352 -13.523 2.574 1 94.25 97 TRP A CA 1
ATOM 794 C C . TRP A 1 97 ? -7.652 -12.75 3.852 1 94.25 97 TRP A C 1
ATOM 796 O O . TRP A 1 97 ? -8.297 -13.273 4.766 1 94.25 97 TRP A O 1
ATOM 806 N N . GLY A 1 98 ? -7.082 -11.562 3.955 1 90.12 98 GLY A N 1
ATOM 807 C CA . GLY A 1 98 ? -7.352 -10.742 5.129 1 90.12 98 GLY A CA 1
ATOM 808 C C . GLY A 1 98 ? -6.457 -11.086 6.309 1 90.12 98 GLY A C 1
ATOM 809 O O . GLY A 1 98 ? -6.312 -10.281 7.234 1 90.12 98 GLY A O 1
ATOM 810 N N . PHE A 1 99 ? -5.945 -12.203 6.32 1 85.06 99 PHE A N 1
ATOM 811 C CA . PHE A 1 99 ? -5.117 -12.672 7.426 1 85.06 99 PHE A CA 1
ATOM 812 C C . PHE A 1 99 ? -3.967 -13.531 6.914 1 85.06 99 PHE A C 1
ATOM 814 O O . PHE A 1 99 ? -4.117 -14.258 5.934 1 85.06 99 PHE A O 1
ATOM 821 N N . LEU A 1 100 ? -2.783 -13.18 7.605 1 83.38 100 LEU A N 1
ATOM 822 C CA . LEU A 1 100 ? -1.635 -14.031 7.336 1 83.38 100 LEU A CA 1
ATOM 823 C C . LEU A 1 100 ? -1.179 -14.75 8.609 1 83.38 100 LEU A C 1
ATOM 825 O O . LEU A 1 100 ? -1.061 -14.125 9.664 1 83.38 100 LEU A O 1
ATOM 829 N N . GLY A 1 101 ? -1.391 -16.047 8.641 1 74.38 101 GLY A N 1
ATOM 830 C CA . GLY A 1 101 ? -0.97 -16.812 9.805 1 74.38 101 GLY A CA 1
ATOM 831 C C . GLY A 1 101 ? -0.391 -18.172 9.461 1 74.38 101 GLY A C 1
ATOM 832 O O . GLY A 1 101 ? -0.377 -18.562 8.297 1 74.38 101 GLY A O 1
ATOM 833 N N . LYS A 1 102 ? 0.184 -18.656 10.477 1 70.19 102 LYS A N 1
ATOM 834 C CA . LYS A 1 102 ? 0.811 -19.969 10.328 1 70.19 102 LYS A CA 1
ATOM 835 C C . LYS A 1 102 ? -0.202 -21.016 9.875 1 70.19 102 LYS A C 1
ATOM 837 O O . LYS A 1 102 ? 0.151 -21.969 9.172 1 70.19 102 LYS A O 1
ATOM 842 N N . SER A 1 103 ? -1.367 -20.828 10.156 1 69.06 103 SER A N 1
ATOM 843 C CA . SER A 1 103 ? -2.385 -21.828 9.867 1 69.06 103 SER A CA 1
ATOM 844 C C . SER A 1 103 ? -2.975 -21.641 8.477 1 69.06 103 SER A C 1
ATOM 846 O O . SER A 1 103 ? -3.684 -22.516 7.973 1 69.06 103 SER A O 1
ATOM 848 N N . VAL A 1 104 ? -2.697 -20.594 7.938 1 65.19 104 VAL A N 1
ATOM 849 C CA . VAL A 1 104 ? -3.252 -20.328 6.617 1 65.19 104 VAL A CA 1
ATOM 850 C C . VAL A 1 104 ? -2.197 -20.594 5.547 1 65.19 104 VAL A C 1
ATOM 852 O O . VAL A 1 104 ? -1.165 -19.922 5.496 1 65.19 104 VAL A O 1
ATOM 855 N N . ARG A 1 105 ? -2.434 -21.781 4.914 1 75.12 105 ARG A N 1
ATOM 856 C CA . ARG A 1 105 ? -1.573 -22.062 3.771 1 75.12 105 ARG A CA 1
ATOM 857 C C . ARG A 1 105 ? -2.078 -21.359 2.518 1 75.12 105 ARG A C 1
ATOM 859 O O . ARG A 1 105 ? -3.059 -21.797 1.908 1 75.12 105 ARG A O 1
ATOM 866 N N . VAL A 1 106 ? -1.52 -20.344 2.244 1 85.56 106 VAL A N 1
ATOM 867 C CA . VAL A 1 106 ? -1.913 -19.531 1.099 1 85.56 106 VAL A CA 1
ATOM 868 C C . VAL A 1 106 ? -1.085 -19.922 -0.123 1 85.56 106 VAL A C 1
ATOM 870 O O . VAL A 1 106 ? 0.143 -20 -0.049 1 85.56 106 VAL A O 1
ATOM 873 N N . VAL A 1 107 ? -1.823 -20.406 -1.174 1 89.5 107 VAL A N 1
ATOM 874 C CA . VAL A 1 107 ? -1.168 -20.578 -2.467 1 89.5 107 VAL A CA 1
ATOM 875 C C . VAL A 1 107 ? -1.573 -19.438 -3.408 1 89.5 107 VAL A C 1
ATOM 877 O O . VAL A 1 107 ? -2.742 -19.328 -3.783 1 89.5 107 VAL A O 1
ATOM 880 N N . LEU A 1 108 ? -0.586 -18.656 -3.721 1 95.19 108 LEU A N 1
ATOM 881 C CA . LEU A 1 108 ? -0.847 -17.562 -4.645 1 95.19 108 LEU A CA 1
ATOM 882 C C . LEU A 1 108 ? -0.971 -18.062 -6.074 1 95.19 108 LEU A C 1
ATOM 884 O O . LEU A 1 108 ? -0.272 -19 -6.469 1 95.19 108 LEU A O 1
ATOM 888 N N . PRO A 1 109 ? -1.831 -17.516 -6.855 1 96.38 109 PRO A N 1
ATOM 889 C CA . PRO A 1 109 ? -1.979 -17.953 -8.242 1 96.38 109 PRO A CA 1
ATOM 890 C C . PRO A 1 109 ? -0.719 -17.734 -9.078 1 96.38 109 PRO A C 1
ATOM 892 O O . PRO A 1 109 ? 0.003 -16.75 -8.852 1 96.38 109 PRO A O 1
ATOM 895 N N . ALA A 1 110 ? -0.544 -18.562 -10.055 1 95.69 110 ALA A N 1
ATOM 896 C CA . ALA A 1 110 ? 0.641 -18.531 -10.906 1 95.69 110 ALA A CA 1
ATOM 897 C C . ALA A 1 110 ? 0.732 -17.203 -11.672 1 95.69 110 ALA A C 1
ATOM 899 O O . ALA A 1 110 ? 1.826 -16.672 -11.867 1 95.69 110 ALA A O 1
ATOM 900 N N . CYS A 1 111 ? -0.423 -16.703 -12.094 1 97 111 CYS A N 1
ATOM 901 C CA . CYS A 1 111 ? -0.429 -15.453 -12.828 1 97 111 CYS A CA 1
ATOM 902 C C . CYS A 1 111 ? 0.128 -14.32 -11.984 1 97 111 CYS A C 1
ATOM 904 O O . CYS A 1 111 ? 0.93 -13.516 -12.461 1 97 111 CYS A O 1
ATOM 906 N N . ALA A 1 112 ? -0.264 -14.25 -10.766 1 97.81 112 ALA A N 1
ATOM 907 C CA . ALA A 1 112 ? 0.202 -13.203 -9.859 1 97.81 112 ALA A CA 1
ATOM 908 C C . ALA A 1 112 ? 1.682 -13.383 -9.531 1 97.81 112 ALA A C 1
ATOM 910 O O . ALA A 1 112 ? 2.447 -12.414 -9.531 1 97.81 112 ALA A O 1
ATOM 911 N N . VAL A 1 113 ? 2.08 -14.609 -9.258 1 96.25 113 VAL A N 1
ATOM 912 C CA . VAL A 1 113 ? 3.469 -14.898 -8.922 1 96.25 113 VAL A CA 1
ATOM 913 C C . VAL A 1 113 ? 4.375 -14.508 -10.086 1 96.25 113 VAL A C 1
ATOM 915 O O . VAL A 1 113 ? 5.398 -13.844 -9.891 1 96.25 113 VAL A O 1
ATOM 918 N N . SER A 1 114 ? 3.975 -14.883 -11.242 1 95.06 114 SER A N 1
ATOM 919 C CA . SER A 1 114 ? 4.766 -14.555 -12.43 1 95.06 114 SER A CA 1
ATOM 920 C C . SER A 1 114 ? 4.852 -13.047 -12.641 1 95.06 114 SER A C 1
ATOM 922 O O . SER A 1 114 ? 5.902 -12.531 -13.023 1 95.06 114 SER A O 1
ATOM 924 N N . CYS A 1 115 ? 3.789 -12.367 -12.43 1 96.5 115 CYS A N 1
ATOM 925 C CA . CYS A 1 115 ? 3.77 -10.914 -12.57 1 96.5 115 CYS A CA 1
ATOM 926 C C . CYS A 1 115 ? 4.707 -10.25 -11.57 1 96.5 115 CYS A C 1
ATOM 928 O O . CYS A 1 115 ? 5.48 -9.359 -11.93 1 96.5 115 CYS A O 1
ATOM 930 N N . ILE A 1 116 ? 4.652 -10.664 -10.352 1 97.19 116 ILE A N 1
ATOM 931 C CA . ILE A 1 116 ? 5.5 -10.125 -9.297 1 97.19 116 ILE A CA 1
ATOM 932 C C . ILE A 1 116 ? 6.965 -10.406 -9.617 1 97.19 116 ILE A C 1
ATOM 934 O O . ILE A 1 116 ? 7.816 -9.523 -9.469 1 97.19 116 ILE A O 1
ATOM 938 N N . ARG A 1 117 ? 7.289 -11.57 -10.07 1 94.56 117 ARG A N 1
ATOM 939 C CA . ARG A 1 117 ? 8.656 -11.945 -10.406 1 94.56 117 ARG A CA 1
ATOM 940 C C . ARG A 1 117 ? 9.164 -11.156 -11.602 1 94.56 117 ARG A C 1
ATOM 942 O O . ARG A 1 117 ? 10.359 -10.867 -11.703 1 94.56 117 ARG A O 1
ATOM 949 N N . ALA A 1 118 ? 8.297 -10.891 -12.531 1 94.25 118 ALA A N 1
ATOM 950 C CA . ALA A 1 118 ? 8.688 -10.062 -13.664 1 94.25 118 ALA A CA 1
ATOM 951 C C . ALA A 1 118 ? 9.055 -8.648 -13.211 1 94.25 118 ALA A C 1
ATOM 953 O O . ALA A 1 118 ? 9.969 -8.031 -13.766 1 94.25 118 ALA A O 1
ATOM 954 N N . HIS A 1 119 ? 8.32 -8.117 -12.258 1 95.19 119 HIS A N 1
ATOM 955 C CA . HIS A 1 119 ? 8.562 -6.773 -11.742 1 95.19 119 HIS A CA 1
ATOM 956 C C . HIS A 1 119 ? 9.758 -6.754 -10.797 1 95.19 119 HIS A C 1
ATOM 958 O O . HIS A 1 119 ? 10.508 -5.777 -10.758 1 95.19 119 HIS A O 1
ATOM 964 N N . PHE A 1 120 ? 9.898 -7.762 -10.016 1 95.69 120 PHE A N 1
ATOM 965 C CA . PHE A 1 120 ? 11 -7.957 -9.086 1 95.69 120 PHE A CA 1
ATOM 966 C C . PHE A 1 120 ? 11.695 -9.289 -9.336 1 95.69 120 PHE A C 1
ATOM 968 O O . PHE A 1 120 ? 11.516 -10.242 -8.57 1 95.69 120 PHE A O 1
ATOM 975 N N . PRO A 1 121 ? 12.586 -9.289 -10.234 1 91.75 121 PRO A N 1
ATOM 976 C CA . PRO A 1 121 ? 13.156 -10.555 -10.695 1 91.75 121 PRO A CA 1
ATOM 977 C C . PRO A 1 121 ? 14.086 -11.195 -9.672 1 91.75 121 PRO A C 1
ATOM 979 O O . PRO A 1 121 ? 14.766 -10.492 -8.93 1 91.75 121 PRO A O 1
ATOM 982 N N . PRO A 1 122 ? 13.961 -12.508 -9.578 1 85.38 122 PRO A N 1
ATOM 983 C CA . PRO A 1 122 ? 14.984 -13.203 -8.797 1 85.38 122 PRO A CA 1
ATOM 984 C C . PRO A 1 122 ? 16.375 -13.07 -9.406 1 85.38 122 PRO A C 1
ATOM 986 O O . PRO A 1 122 ? 16.516 -12.664 -10.562 1 85.38 122 PRO A O 1
ATOM 989 N N . PRO A 1 123 ? 17.312 -13.242 -8.43 1 76.19 123 PRO A N 1
ATOM 990 C CA . PRO A 1 123 ? 18.656 -13.164 -8.984 1 76.19 123 PRO A CA 1
ATOM 991 C C . PRO A 1 123 ? 18.891 -14.156 -10.125 1 76.19 123 PRO A C 1
ATOM 993 O O . PRO A 1 123 ? 18.328 -15.258 -10.109 1 76.19 123 PRO A O 1
ATOM 996 N N . GLY A 1 124 ? 19.266 -13.625 -11.219 1 65.12 124 GLY A N 1
ATOM 997 C CA . GLY A 1 124 ? 19.578 -14.484 -12.344 1 65.12 124 GLY A CA 1
ATOM 998 C C . GLY A 1 124 ? 20.656 -15.508 -12.031 1 65.12 124 GLY A C 1
ATOM 999 O O . GLY A 1 124 ? 21.25 -15.477 -10.953 1 65.12 124 GLY A O 1
ATOM 1000 N N . PRO A 1 125 ? 20.594 -16.672 -12.773 1 57.28 125 PRO A N 1
ATOM 1001 C CA . PRO A 1 125 ? 21.688 -17.641 -12.602 1 57.28 125 PRO A CA 1
ATOM 1002 C C . PRO A 1 125 ? 23.047 -16.953 -12.422 1 57.28 125 PRO A C 1
ATOM 1004 O O . PRO A 1 125 ? 23.875 -17.422 -11.656 1 57.28 125 PRO A O 1
ATOM 1007 N N . GLU A 1 126 ? 23.281 -15.922 -13.023 1 51.31 126 GLU A N 1
ATOM 1008 C CA . GLU A 1 126 ? 24.578 -15.25 -12.898 1 51.31 126 GLU A CA 1
ATOM 1009 C C . GLU A 1 126 ? 24.719 -14.57 -11.539 1 51.31 126 GLU A C 1
ATOM 1011 O O . GLU A 1 126 ? 25.812 -14.516 -10.977 1 51.31 126 GLU A O 1
ATOM 1016 N N . GLU A 1 127 ? 23.734 -13.945 -11 1 49.47 127 GLU A N 1
ATOM 1017 C CA . GLU A 1 127 ? 23.797 -13.227 -9.734 1 49.47 127 GLU A CA 1
ATOM 1018 C C . GLU A 1 127 ? 23.703 -14.18 -8.547 1 49.47 127 GLU A C 1
ATOM 1020 O O . GLU A 1 127 ? 24.156 -13.867 -7.445 1 49.47 127 GLU A O 1
ATOM 1025 N N . ASN A 1 128 ? 22.969 -15.273 -8.508 1 43.19 128 ASN A N 1
ATOM 1026 C CA . ASN A 1 128 ? 22.984 -16.328 -7.5 1 43.19 128 ASN A CA 1
ATOM 1027 C C . ASN A 1 128 ? 24.375 -16.922 -7.34 1 43.19 128 ASN A C 1
ATOM 1029 O O . ASN A 1 128 ? 24.688 -17.531 -6.312 1 43.19 128 ASN A O 1
ATOM 1033 N N . ALA A 1 129 ? 25.141 -17.141 -8.391 1 38.31 129 ALA A N 1
ATOM 1034 C CA . ALA A 1 129 ? 26.469 -17.734 -8.336 1 38.31 129 ALA A CA 1
ATOM 1035 C C . ALA A 1 129 ? 27.344 -17.016 -7.32 1 38.31 129 ALA A C 1
ATOM 1037 O O . ALA A 1 129 ? 28.25 -17.609 -6.727 1 38.31 129 ALA A O 1
ATOM 1038 N N . VAL A 1 130 ? 27.25 -15.781 -7.195 1 40.72 130 VAL A N 1
ATOM 1039 C CA . VAL A 1 130 ? 28.234 -15.133 -6.352 1 40.72 130 VAL A CA 1
ATOM 1040 C C . VAL A 1 130 ? 27.969 -15.461 -4.883 1 40.72 130 VAL A C 1
ATOM 1042 O O . VAL A 1 130 ? 28.859 -15.328 -4.039 1 40.72 130 VAL A O 1
ATOM 1045 N N . TYR A 1 131 ? 26.672 -15.641 -4.566 1 35.47 131 TYR A N 1
ATOM 1046 C CA . TYR A 1 131 ? 26.469 -15.844 -3.137 1 35.47 131 TYR A CA 1
ATOM 1047 C C . TYR A 1 131 ? 26.766 -17.297 -2.748 1 35.47 131 TYR A C 1
ATOM 1049 O O . TYR A 1 131 ? 26.375 -17.734 -1.664 1 35.47 131 TYR A O 1
ATOM 1057 N N . MET A 1 132 ? 27.094 -18.203 -3.676 1 33.66 132 MET A N 1
ATOM 1058 C CA . MET A 1 132 ? 27.531 -19.484 -3.125 1 33.66 132 MET A CA 1
ATOM 1059 C C . MET A 1 132 ? 28.719 -19.297 -2.184 1 33.66 132 MET A C 1
ATOM 1061 O O . MET A 1 132 ? 29.828 -18.984 -2.629 1 33.66 132 MET A O 1
ATOM 1065 N N . GLY A 1 133 ? 28.547 -18.625 -1.153 1 26.58 133 GLY A N 1
ATOM 1066 C CA . GLY A 1 133 ? 29.578 -18.656 -0.128 1 26.58 133 GLY A CA 1
ATOM 1067 C C . GLY A 1 133 ? 30.172 -20.031 0.075 1 26.58 133 GLY A C 1
ATOM 1068 O O . GLY A 1 133 ? 29.609 -21.031 -0.377 1 26.58 133 GLY A O 1
ATOM 1069 N N . HIS A 1 134 ? 31.469 -20.062 0.692 1 29.5 134 HIS A N 1
ATOM 1070 C CA . HIS A 1 134 ? 32.531 -20.953 1.14 1 29.5 134 HIS A CA 1
ATOM 1071 C C . HIS A 1 134 ? 31.984 -22.031 2.07 1 29.5 134 HIS A C 1
ATOM 1073 O O . HIS A 1 134 ? 31.391 -21.734 3.109 1 29.5 134 HIS A O 1
ATOM 1079 N N . GLN A 1 135 ? 31.219 -23.031 1.604 1 25.48 135 GLN A N 1
ATOM 1080 C CA . GLN A 1 135 ? 31.281 -24.25 2.4 1 25.48 135 GLN A CA 1
ATOM 1081 C C . GLN A 1 135 ? 32.688 -24.453 2.971 1 25.48 135 GLN A C 1
ATOM 1083 O O . GLN A 1 135 ? 33.625 -24.688 2.221 1 25.48 135 GLN A O 1
ATOM 1088 N N . TYR A 1 136 ? 33.031 -23.531 3.986 1 22.83 136 TYR A N 1
ATOM 1089 C CA . TYR A 1 136 ? 34.156 -24.062 4.734 1 22.83 136 TYR A CA 1
ATOM 1090 C C . TYR A 1 136 ? 33.812 -25.422 5.359 1 22.83 136 TYR A C 1
ATOM 1092 O O . TYR A 1 136 ? 32.656 -25.688 5.676 1 22.83 136 TYR A O 1
ATOM 1100 N N . CYS B 1 1 ? 3.541 27.969 4.973 1 88.94 1 CYS B N 1
ATOM 1101 C CA . CYS B 1 1 ? 3.359 26.938 3.973 1 88.94 1 CYS B CA 1
ATOM 1102 C C . CYS B 1 1 ? 4.32 27.125 2.805 1 88.94 1 CYS B C 1
ATOM 1104 O O . CY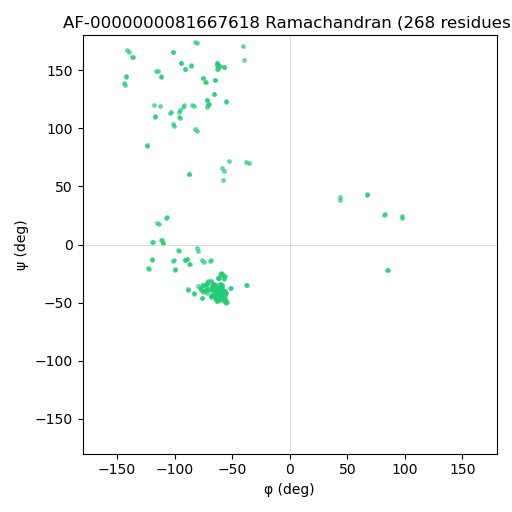S B 1 1 ? 4.293 28.156 2.137 1 88.94 1 CYS B O 1
ATOM 1106 N N . LYS B 1 2 ? 5.164 26.234 2.641 1 91.81 2 LYS B N 1
ATOM 1107 C CA . LYS B 1 2 ? 6.203 26.344 1.62 1 91.81 2 LYS B CA 1
ATOM 1108 C C . LYS B 1 2 ? 5.961 25.344 0.486 1 91.81 2 LYS B C 1
ATOM 1110 O O . LYS B 1 2 ? 6.758 25.266 -0.453 1 91.81 2 LYS B O 1
ATOM 1115 N N . CYS B 1 3 ? 4.871 24.547 0.542 1 94.69 3 CYS B N 1
ATOM 1116 C CA . CYS B 1 3 ? 4.719 23.469 -0.43 1 94.69 3 CYS B CA 1
ATOM 1117 C C . CYS B 1 3 ? 3.633 23.797 -1.447 1 94.69 3 CYS B C 1
ATOM 1119 O O . CYS B 1 3 ? 3.016 22.906 -2.02 1 94.69 3 CYS B O 1
ATOM 1121 N N . GLY B 1 4 ? 3.309 25 -1.663 1 91.25 4 GLY B N 1
ATOM 1122 C CA . GLY B 1 4 ? 2.404 25.406 -2.729 1 91.25 4 GLY B CA 1
ATOM 1123 C C . GLY B 1 4 ? 0.979 25.609 -2.254 1 91.25 4 GLY B C 1
ATOM 1124 O O . GLY B 1 4 ? 0.032 25.453 -3.025 1 91.25 4 GLY B O 1
ATOM 1125 N N . GLY B 1 5 ? 0.795 25.891 -0.975 1 85.19 5 GLY B N 1
ATOM 1126 C CA . GLY B 1 5 ? -0.507 26.266 -0.441 1 85.19 5 GLY B CA 1
ATOM 1127 C C . GLY B 1 5 ? -1.389 25.062 -0.145 1 85.19 5 GLY B C 1
ATOM 1128 O O . GLY B 1 5 ? -2.615 25.172 -0.126 1 85.19 5 GLY B O 1
ATOM 1129 N N . ARG B 1 6 ? -0.864 23.953 0.091 1 86.44 6 ARG B N 1
ATOM 1130 C CA . ARG B 1 6 ? -1.638 22.734 0.308 1 86.44 6 ARG B CA 1
ATOM 1131 C C . ARG B 1 6 ? -1.834 22.469 1.797 1 86.44 6 ARG B C 1
ATOM 1133 O O . ARG B 1 6 ? -2.551 21.547 2.178 1 86.44 6 ARG B O 1
ATOM 1140 N N . CYS B 1 7 ? -1.23 23.25 2.506 1 91.12 7 CYS B N 1
ATOM 1141 C CA . CYS B 1 7 ? -1.377 23.109 3.951 1 91.12 7 CYS B CA 1
ATOM 1142 C C . CYS B 1 7 ? -2.637 23.812 4.441 1 91.12 7 CYS B C 1
ATOM 1144 O O . CYS B 1 7 ? -2.811 25.016 4.211 1 91.12 7 CYS B O 1
ATOM 1146 N N . GLN B 1 8 ? -3.521 23.109 5.012 1 87.81 8 GLN B N 1
ATOM 1147 C CA . GLN B 1 8 ? -4.664 23.719 5.688 1 87.81 8 GLN B CA 1
ATOM 1148 C C . GLN B 1 8 ? -4.391 23.906 7.176 1 87.81 8 GLN B C 1
ATOM 1150 O O . GLN B 1 8 ? -3.488 23.266 7.73 1 87.81 8 GLN B O 1
ATOM 1155 N N . ILE B 1 9 ? -5.125 24.844 7.711 1 85.44 9 ILE B N 1
ATOM 1156 C CA . ILE B 1 9 ? -4.984 25.078 9.141 1 85.44 9 ILE B CA 1
ATOM 1157 C C . ILE B 1 9 ? -5.613 23.922 9.922 1 85.44 9 ILE B C 1
ATOM 1159 O O . ILE B 1 9 ? -6.762 23.547 9.672 1 85.44 9 ILE B O 1
ATOM 1163 N N . LEU B 1 10 ? -4.824 23.344 10.758 1 85.88 10 LEU B N 1
ATOM 1164 C CA . LEU B 1 10 ? -5.285 22.234 11.594 1 85.88 10 LEU B CA 1
ATOM 1165 C C . LEU B 1 10 ? -5.594 22.719 13.008 1 85.88 10 LEU B C 1
ATOM 1167 O O . LEU B 1 10 ? -5.293 23.859 13.367 1 85.88 10 LEU B O 1
ATOM 1171 N N . PRO B 1 11 ? -6.281 21.922 13.789 1 81.62 11 PRO B N 1
ATOM 1172 C CA . PRO B 1 11 ? -6.789 22.375 15.086 1 81.62 11 PRO B CA 1
ATOM 1173 C C . PRO B 1 11 ? -5.68 22.844 16.031 1 81.62 11 PRO B C 1
ATOM 1175 O O . PRO B 1 11 ? -5.867 23.781 16.797 1 81.62 11 PRO B O 1
ATOM 1178 N N . THR B 1 12 ? -4.512 22.203 16.016 1 82.75 12 THR B N 1
ATOM 1179 C CA . THR B 1 12 ? -3.441 22.578 16.922 1 82.75 12 THR B CA 1
ATOM 1180 C C . THR B 1 12 ? -2.242 23.141 16.156 1 82.75 12 THR B C 1
ATOM 1182 O O . THR B 1 12 ? -2.006 22.75 15.008 1 82.75 12 THR B O 1
ATOM 1185 N N . ILE B 1 13 ? -1.59 24.016 16.844 1 75.06 13 ILE B N 1
ATOM 1186 C CA . ILE B 1 13 ? -0.408 24.641 16.25 1 75.06 13 ILE B CA 1
ATOM 1187 C C . ILE B 1 13 ? 0.626 23.562 15.93 1 75.06 13 ILE B C 1
ATOM 1189 O O . ILE B 1 13 ? 1.291 23.625 14.891 1 75.06 13 ILE B O 1
ATOM 1193 N N . ARG B 1 14 ? 0.778 22.594 16.734 1 81.31 14 ARG B N 1
ATOM 1194 C CA . ARG B 1 14 ? 1.756 21.531 16.562 1 81.31 14 ARG B CA 1
ATOM 1195 C C . ARG B 1 14 ? 1.498 20.766 15.266 1 81.31 14 ARG B C 1
ATOM 1197 O O . ARG B 1 14 ? 2.438 20.297 14.617 1 81.31 14 ARG B O 1
ATOM 1204 N N . GLU B 1 15 ? 0.34 20.797 14.852 1 83.25 15 GLU B N 1
ATOM 1205 C CA . GLU B 1 15 ? -0.052 20.031 13.672 1 83.25 15 GLU B CA 1
ATOM 1206 C C . GLU B 1 15 ? 0.094 20.844 12.398 1 83.25 15 GLU B C 1
ATOM 1208 O O . GLU B 1 15 ? 0.034 20.312 11.289 1 83.25 15 GLU B O 1
ATOM 1213 N N . CYS B 1 16 ? 0.263 22.047 12.578 1 85.31 16 CYS B N 1
ATOM 1214 C CA . CYS B 1 16 ? 0.355 22.922 11.422 1 85.31 16 CYS B CA 1
ATOM 1215 C C . CYS B 1 16 ? 1.792 23.016 10.922 1 85.31 16 CYS B C 1
ATOM 1217 O O . CYS B 1 16 ? 2.396 24.094 10.961 1 85.31 16 CYS B O 1
ATOM 1219 N N . VAL B 1 17 ? 2.289 21.938 10.555 1 93.31 17 VAL B N 1
ATOM 1220 C CA . VAL B 1 17 ? 3.617 21.875 9.953 1 93.31 17 VAL B CA 1
ATOM 1221 C C . VAL B 1 17 ? 3.5 21.484 8.484 1 93.31 17 VAL B C 1
ATOM 1223 O O . VAL B 1 17 ? 2.594 20.734 8.102 1 93.31 17 VAL B O 1
ATOM 1226 N N . CYS B 1 18 ? 4.387 22.047 7.688 1 95.94 18 CYS B N 1
ATOM 1227 C CA . CYS B 1 18 ? 4.43 21.797 6.254 1 95.94 18 CYS B CA 1
ATOM 1228 C C . CYS B 1 18 ? 5.355 20.641 5.93 1 95.94 18 CYS B C 1
ATOM 1230 O O . CYS B 1 18 ? 6.328 20.391 6.648 1 95.94 18 CYS B O 1
ATOM 1232 N N . CYS B 1 19 ? 5.055 19.922 4.824 1 97.19 19 CYS B N 1
ATOM 1233 C CA . CYS B 1 19 ? 5.902 18.797 4.426 1 97.19 19 CYS B CA 1
ATOM 1234 C C . CYS B 1 19 ? 7.332 19.266 4.172 1 97.19 19 CYS B C 1
ATOM 1236 O O . 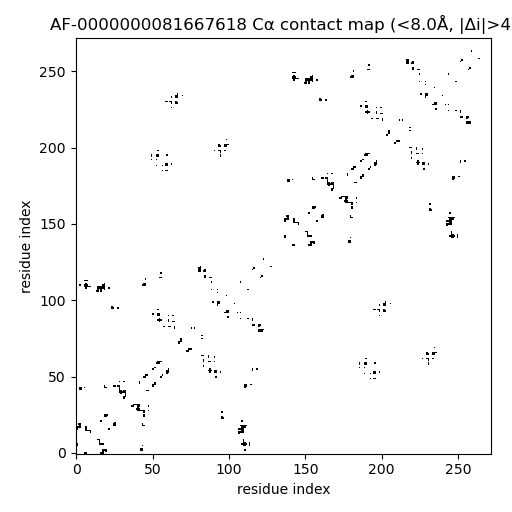CYS B 1 19 ? 8.281 18.5 4.383 1 97.19 19 CYS B O 1
ATOM 1238 N N . ARG B 1 20 ? 7.496 20.531 3.852 1 95.88 20 ARG B N 1
ATOM 1239 C CA . ARG B 1 20 ? 8.812 21.078 3.578 1 95.88 20 ARG B CA 1
ATOM 1240 C C . ARG B 1 20 ? 9.594 21.312 4.871 1 95.88 20 ARG B C 1
ATOM 1242 O O . ARG B 1 20 ? 10.805 21.516 4.844 1 95.88 20 ARG B O 1
ATOM 1249 N N . GLU B 1 21 ? 8.867 21.25 5.934 1 94.62 21 GLU B N 1
ATOM 1250 C CA . GLU B 1 21 ? 9.477 21.531 7.23 1 94.62 21 GLU B CA 1
ATOM 1251 C C . GLU B 1 21 ? 9.781 20.234 7.98 1 94.62 21 GLU B C 1
ATOM 1253 O O . GLU B 1 21 ? 10.469 20.25 9.008 1 94.62 21 GLU B O 1
ATOM 1258 N N . VAL B 1 22 ? 9.258 19.188 7.578 1 94.38 22 VAL B N 1
ATOM 1259 C CA . VAL B 1 22 ? 9.516 17.875 8.188 1 94.38 22 VAL B CA 1
ATOM 1260 C C . VAL B 1 22 ? 10.609 17.156 7.414 1 94.38 22 VAL B C 1
ATOM 1262 O O . VAL B 1 22 ? 10.367 16.641 6.32 1 94.38 22 VAL B O 1
ATOM 1265 N N . THR B 1 23 ? 11.742 17.031 7.969 1 94.94 23 THR B N 1
ATOM 1266 C CA . THR B 1 23 ? 12.969 16.625 7.285 1 94.94 23 THR B CA 1
ATOM 1267 C C . THR B 1 23 ? 12.773 15.297 6.555 1 94.94 23 THR B C 1
ATOM 1269 O O . THR B 1 23 ? 13.086 15.188 5.367 1 94.94 23 THR B O 1
ATOM 1272 N N . VAL B 1 24 ? 12.25 14.367 7.25 1 95.25 24 VAL B N 1
ATOM 1273 C CA . VAL B 1 24 ? 12.141 13.023 6.691 1 95.25 24 VAL B CA 1
ATOM 1274 C C . VAL B 1 24 ? 11.125 13.023 5.547 1 95.25 24 VAL B C 1
ATOM 1276 O O . VAL B 1 24 ? 11.258 12.25 4.594 1 95.25 24 VAL B O 1
ATOM 1279 N N . VAL B 1 25 ? 10.133 13.836 5.602 1 97 25 VAL B N 1
ATOM 1280 C CA . VAL B 1 25 ? 9.117 13.93 4.559 1 97 25 VAL B CA 1
ATOM 1281 C C . VAL B 1 25 ? 9.672 14.68 3.354 1 97 25 VAL B C 1
ATOM 1283 O O . VAL B 1 25 ? 9.5 14.25 2.211 1 97 25 VAL B O 1
ATOM 1286 N N . ASP B 1 26 ? 10.32 15.789 3.666 1 96.75 26 ASP B N 1
ATOM 1287 C CA . ASP B 1 26 ? 10.953 16.562 2.607 1 96.75 26 ASP B CA 1
ATOM 1288 C C . ASP B 1 26 ? 11.977 15.727 1.846 1 96.75 26 ASP B C 1
ATOM 1290 O O . ASP B 1 26 ? 12.156 15.898 0.638 1 96.75 26 ASP B O 1
ATOM 1294 N N . ALA B 1 27 ? 12.641 14.852 2.537 1 97.06 27 ALA B N 1
ATOM 1295 C CA . ALA B 1 27 ? 13.602 13.961 1.907 1 97.06 27 ALA B CA 1
ATOM 1296 C C . ALA B 1 27 ? 12.938 13.078 0.854 1 97.06 27 ALA B C 1
ATOM 1298 O O . ALA B 1 27 ? 13.531 12.789 -0.185 1 97.06 27 ALA B O 1
ATOM 1299 N N . LYS B 1 28 ? 11.711 12.602 1.113 1 97.44 28 LYS B N 1
ATOM 1300 C CA . LYS B 1 28 ? 10.984 11.797 0.134 1 97.44 28 LYS B CA 1
ATOM 1301 C C . LYS B 1 28 ? 10.727 12.594 -1.144 1 97.44 28 LYS B C 1
ATOM 1303 O O . LYS B 1 28 ? 10.781 12.039 -2.244 1 97.44 28 LYS B O 1
ATOM 1308 N N . CYS B 1 29 ? 10.43 13.844 -0.987 1 97.25 29 CYS B N 1
ATOM 1309 C CA . CYS B 1 29 ? 10.211 14.711 -2.139 1 97.25 29 CYS B CA 1
ATOM 1310 C C . CYS B 1 29 ? 11.484 14.852 -2.963 1 97.25 29 CYS B C 1
ATOM 1312 O O . CYS B 1 29 ? 11.43 14.898 -4.191 1 97.25 29 CYS B O 1
ATOM 1314 N N . LEU B 1 30 ? 12.539 14.977 -2.295 1 97.12 30 LEU B N 1
ATOM 1315 C CA . LEU B 1 30 ? 13.836 15.078 -2.961 1 97.12 30 LEU B CA 1
ATOM 1316 C C . LEU B 1 30 ? 14.195 13.766 -3.654 1 97.12 30 LEU B C 1
ATOM 1318 O O . LEU B 1 30 ? 14.664 13.773 -4.793 1 97.12 30 LEU B O 1
ATOM 1322 N N . GLU B 1 31 ? 13.992 12.648 -2.984 1 96 31 GLU B N 1
ATOM 1323 C CA . GLU B 1 31 ? 14.297 11.336 -3.535 1 96 31 GLU B CA 1
ATOM 1324 C C . GLU B 1 31 ? 13.562 11.102 -4.852 1 96 31 GLU B C 1
ATOM 1326 O O . GLU B 1 31 ? 14.031 10.344 -5.703 1 96 31 GLU B O 1
ATOM 1331 N N . ALA B 1 32 ? 12.43 11.719 -4.977 1 95.38 32 ALA B N 1
ATOM 1332 C CA . ALA B 1 32 ? 11.609 11.562 -6.176 1 95.38 32 ALA B CA 1
ATOM 1333 C C . ALA B 1 32 ? 12.352 12.047 -7.418 1 95.38 32 ALA B C 1
ATOM 1335 O O . ALA B 1 32 ? 12.086 11.578 -8.531 1 95.38 32 ALA B O 1
ATOM 1336 N N . VAL B 1 33 ? 13.242 12.992 -7.309 1 95.62 33 VAL B N 1
ATOM 1337 C CA . VAL B 1 33 ? 14.039 13.5 -8.422 1 95.62 33 VAL B CA 1
ATOM 1338 C C . VAL B 1 33 ? 14.789 12.344 -9.086 1 95.62 33 VAL B C 1
ATOM 1340 O O . VAL B 1 33 ? 14.719 12.18 -10.312 1 95.62 33 VAL B O 1
ATOM 1343 N N . PHE B 1 34 ? 15.461 11.562 -8.289 1 93.81 34 PHE B N 1
ATOM 1344 C CA . PHE B 1 34 ? 16.25 10.445 -8.797 1 93.81 34 PHE B CA 1
ATOM 1345 C C . PHE B 1 34 ? 15.336 9.289 -9.211 1 93.81 34 PHE B C 1
ATOM 1347 O O . PHE B 1 34 ? 15.555 8.656 -10.25 1 93.81 34 PHE B O 1
ATOM 1354 N N . GLU B 1 35 ? 14.328 9.07 -8.414 1 93.5 35 GLU B N 1
ATOM 1355 C CA . GLU B 1 35 ? 13.422 7.945 -8.633 1 93.5 35 GLU B CA 1
ATOM 1356 C C . GLU B 1 35 ? 12.711 8.07 -9.977 1 93.5 35 GLU B C 1
ATOM 1358 O O . GLU B 1 35 ? 12.539 7.078 -10.688 1 93.5 35 GLU B O 1
ATOM 1363 N N . PHE B 1 36 ? 12.367 9.258 -10.305 1 95.38 36 PHE B N 1
ATOM 1364 C CA . PHE B 1 36 ? 11.508 9.438 -11.469 1 95.38 36 PHE B CA 1
ATOM 1365 C C . PHE B 1 36 ? 12.203 10.281 -12.531 1 95.38 36 PHE B C 1
ATOM 1367 O O . PHE B 1 36 ? 11.625 10.562 -13.586 1 95.38 36 PHE B O 1
ATOM 1374 N N . GLY B 1 37 ? 13.414 10.664 -12.297 1 95.44 37 GLY B N 1
ATOM 1375 C CA . GLY B 1 37 ? 14.156 11.484 -13.25 1 95.44 37 GLY B CA 1
ATOM 1376 C C . GLY B 1 37 ? 13.586 12.875 -13.406 1 95.44 37 GLY B C 1
ATOM 1377 O O . GLY B 1 37 ? 13.43 13.367 -14.531 1 95.44 37 GLY B O 1
ATOM 1378 N N . LEU B 1 38 ? 13.227 13.453 -12.266 1 95.31 38 LEU B N 1
ATOM 1379 C CA . LEU B 1 38 ? 12.656 14.797 -12.281 1 95.31 38 LEU B CA 1
ATOM 1380 C C . LEU B 1 38 ? 13.758 15.852 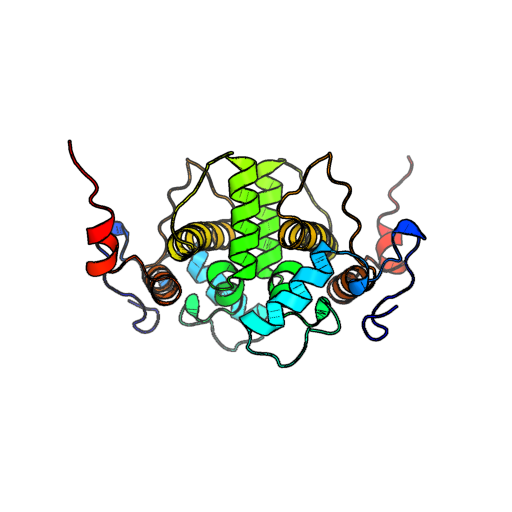-12.266 1 95.31 38 LEU B C 1
ATOM 1382 O O . LEU B 1 38 ? 14.867 15.586 -11.789 1 95.31 38 LEU B O 1
ATOM 1386 N N . GLU B 1 39 ? 13.508 16.984 -12.766 1 95.69 39 GLU B N 1
ATOM 1387 C CA . GLU B 1 39 ? 14.469 18.094 -12.781 1 95.69 39 GLU B CA 1
ATOM 1388 C C . GLU B 1 39 ? 14.602 18.734 -11.406 1 95.69 39 GLU B C 1
ATOM 1390 O O . GLU B 1 39 ? 15.68 19.188 -11.023 1 95.69 39 GLU B O 1
ATOM 1395 N N . GLU B 1 40 ? 13.516 18.766 -10.719 1 95.56 40 GLU B N 1
ATOM 1396 C CA . GLU B 1 40 ? 13.477 19.375 -9.383 1 95.56 40 GLU B CA 1
ATOM 1397 C C . GLU B 1 40 ? 12.672 18.5 -8.414 1 95.56 40 GLU B C 1
ATOM 1399 O O . GLU B 1 40 ? 11.906 17.641 -8.836 1 95.56 40 GLU B O 1
ATOM 1404 N N . ARG B 1 41 ? 12.961 18.828 -7.211 1 94.56 41 ARG B N 1
ATOM 1405 C CA . ARG B 1 41 ? 12.211 18.109 -6.188 1 94.56 41 ARG B CA 1
ATOM 1406 C C . ARG B 1 41 ? 10.719 18.406 -6.289 1 94.56 41 ARG B C 1
ATOM 1408 O O . ARG B 1 41 ? 10.32 19.453 -6.789 1 94.56 41 ARG B O 1
ATOM 1415 N N . LEU B 1 42 ? 9.945 17.453 -5.812 1 97.12 42 LEU B N 1
ATOM 1416 C CA . LEU B 1 42 ? 8.508 17.688 -5.758 1 97.12 42 LEU B CA 1
ATOM 1417 C C . LEU B 1 42 ? 8.18 18.828 -4.789 1 97.12 42 LEU B C 1
ATOM 1419 O O . LEU B 1 42 ? 8.789 18.938 -3.725 1 97.12 42 LEU B O 1
ATOM 1423 N N . GLN B 1 43 ? 7.254 19.625 -5.113 1 96.31 43 GLN B N 1
ATOM 1424 C CA . GLN B 1 43 ? 6.879 20.781 -4.289 1 96.31 43 GLN B CA 1
ATOM 1425 C C . GLN B 1 43 ? 6.164 20.328 -3.018 1 96.31 43 GLN B C 1
ATOM 1427 O O . GLN B 1 43 ? 6.285 20.969 -1.972 1 96.31 43 GLN B O 1
ATOM 1432 N N . CYS B 1 44 ? 5.43 19.266 -3.164 1 97.81 44 CYS B N 1
ATOM 1433 C CA . CYS B 1 44 ? 4.629 18.766 -2.057 1 97.81 44 CYS B CA 1
ATOM 1434 C C . CYS B 1 44 ? 4.621 17.234 -2.043 1 97.81 44 CYS B C 1
ATOM 1436 O O . CYS B 1 44 ? 4.602 16.609 -3.1 1 97.81 44 CYS B O 1
ATOM 1438 N N . ILE B 1 45 ? 4.605 16.672 -0.847 1 98.12 45 ILE B N 1
ATOM 1439 C CA . ILE B 1 45 ? 4.617 15.211 -0.693 1 98.12 45 ILE B CA 1
ATOM 1440 C C . ILE B 1 45 ? 3.359 14.617 -1.32 1 98.12 45 ILE B C 1
ATOM 1442 O O . ILE B 1 45 ? 3.375 13.484 -1.802 1 98.12 45 ILE B O 1
ATOM 1446 N N . THR B 1 46 ? 2.254 15.375 -1.357 1 97.94 46 THR B N 1
ATOM 1447 C CA . THR B 1 46 ? 0.995 14.867 -1.89 1 97.94 46 THR B CA 1
ATOM 1448 C C . THR B 1 46 ? 1.087 14.664 -3.4 1 97.94 46 THR B C 1
ATOM 1450 O O . THR B 1 46 ? 0.235 14.008 -3.998 1 97.94 46 THR B O 1
ATOM 1453 N N . GLN B 1 47 ? 2.074 15.211 -3.965 1 96.94 47 GLN B N 1
ATOM 1454 C CA . GLN B 1 47 ? 2.291 15.039 -5.395 1 96.94 47 GLN B CA 1
ATOM 1455 C C . GLN B 1 47 ? 3.09 13.766 -5.684 1 96.94 47 GLN B C 1
ATOM 1457 O O . GLN B 1 47 ? 3.223 13.359 -6.836 1 96.94 47 GLN B O 1
ATOM 1462 N N . HIS B 1 48 ? 3.715 13.25 -4.711 1 97.38 48 HIS B N 1
ATOM 1463 C CA . HIS B 1 48 ? 4.52 12.047 -4.848 1 97.38 48 HIS B CA 1
ATOM 1464 C C . HIS B 1 48 ? 3.648 10.836 -5.191 1 97.38 48 HIS B C 1
ATOM 1466 O O . HIS B 1 48 ? 2.67 10.555 -4.496 1 97.38 48 HIS B O 1
ATOM 1472 N N . SER B 1 49 ? 3.967 10.102 -6.172 1 96.38 49 SER B N 1
ATOM 1473 C CA . SER B 1 49 ? 3.193 8.93 -6.566 1 96.38 49 SER B CA 1
ATOM 1474 C C . SER B 1 49 ? 3.131 7.906 -5.441 1 96.38 49 SER B C 1
ATOM 1476 O O . SER B 1 49 ? 2.125 7.211 -5.285 1 96.38 49 SER B O 1
ATOM 1478 N N . GLY B 1 50 ? 4.18 7.809 -4.68 1 97.5 50 GLY B N 1
ATOM 1479 C CA . GLY B 1 50 ? 4.188 6.941 -3.512 1 97.5 50 GLY B CA 1
ATOM 1480 C C . GLY B 1 50 ? 3.125 7.305 -2.492 1 97.5 50 GLY B C 1
ATOM 1481 O O . GLY B 1 50 ? 2.504 6.422 -1.896 1 97.5 50 GLY B O 1
ATOM 1482 N N . PHE B 1 51 ? 2.938 8.625 -2.367 1 98.5 51 PHE B N 1
ATOM 1483 C CA . PHE B 1 51 ? 1.913 9.086 -1.44 1 98.5 51 PHE B CA 1
ATOM 1484 C C . PHE B 1 51 ? 0.534 8.602 -1.87 1 98.5 51 PHE B C 1
ATOM 1486 O O . PHE B 1 51 ? -0.26 8.156 -1.039 1 98.5 51 PHE B O 1
ATOM 1493 N N . GLN B 1 52 ? 0.227 8.633 -3.107 1 97.75 52 GLN B N 1
ATOM 1494 C CA . GLN B 1 52 ? -1.064 8.227 -3.648 1 97.75 52 GLN B CA 1
ATOM 1495 C C . GLN B 1 52 ? -1.345 6.754 -3.354 1 97.75 52 GLN B C 1
ATOM 1497 O O . GLN B 1 52 ? -2.449 6.398 -2.939 1 97.75 52 GLN B O 1
ATOM 1502 N N . CYS B 1 53 ? -0.339 5.945 -3.463 1 98.06 53 CYS B N 1
ATOM 1503 C CA . CYS B 1 53 ? -0.526 4.516 -3.252 1 98.06 53 CYS B CA 1
ATOM 1504 C C . CYS B 1 53 ? -0.483 4.172 -1.768 1 98.06 53 CYS B C 1
ATOM 1506 O O . CYS B 1 53 ? -1.351 3.455 -1.267 1 98.06 53 CYS B O 1
ATOM 1508 N N . VAL B 1 54 ? 0.415 4.762 -1.062 1 98.56 54 VAL B N 1
ATOM 1509 C CA . VAL B 1 54 ? 0.683 4.395 0.325 1 98.56 54 VAL B CA 1
ATOM 1510 C C . VAL B 1 54 ? -0.444 4.906 1.221 1 98.56 54 VAL B C 1
ATOM 1512 O O . VAL B 1 54 ? -0.868 4.211 2.15 1 98.56 54 VAL B O 1
ATOM 1515 N N . SER B 1 55 ? -0.979 6.082 0.854 1 98.38 55 SER B N 1
ATOM 1516 C CA . SER B 1 55 ? -1.827 6.746 1.84 1 98.38 55 SER B CA 1
ATOM 1517 C C . SER B 1 55 ? -3.244 6.941 1.309 1 98.38 55 SER B C 1
ATOM 1519 O O . SER B 1 55 ? -4.168 7.223 2.076 1 98.38 55 SER B O 1
ATOM 1521 N N . LEU B 1 56 ? -3.496 6.766 0.003 1 98.06 56 LEU B N 1
ATOM 1522 C CA . LEU B 1 56 ? -4.82 7.105 -0.508 1 98.06 56 LEU B CA 1
ATOM 1523 C C . LEU B 1 56 ? -5.469 5.902 -1.18 1 98.06 56 LEU B C 1
ATOM 1525 O O . LEU B 1 56 ? -6.684 5.883 -1.392 1 98.06 56 LEU B O 1
ATOM 1529 N N . ASN B 1 57 ? -4.738 4.938 -1.587 1 97.94 57 ASN B N 1
ATOM 1530 C CA . ASN B 1 57 ? -5.297 3.771 -2.268 1 97.94 57 ASN B CA 1
ATOM 1531 C C . ASN B 1 57 ? -6.09 2.889 -1.309 1 97.94 57 ASN B C 1
ATOM 1533 O O . ASN B 1 57 ? -5.535 2.348 -0.353 1 97.94 57 ASN B O 1
ATOM 1537 N N . LYS B 1 58 ? -7.332 2.691 -1.559 1 96.25 58 LYS B N 1
ATOM 1538 C CA . LYS B 1 58 ? -8.211 2.014 -0.608 1 96.25 58 LYS B CA 1
ATOM 1539 C C . LYS B 1 58 ? -7.805 0.554 -0.43 1 96.25 58 LYS B C 1
ATOM 1541 O O . LYS B 1 58 ? -7.953 -0.009 0.656 1 96.25 58 LYS B O 1
ATOM 1546 N N . PHE B 1 59 ? -7.305 -0.106 -1.461 1 97.38 59 PHE B N 1
ATOM 1547 C CA . PHE B 1 59 ? -6.926 -1.51 -1.357 1 97.38 59 PHE B CA 1
ATOM 1548 C C . PHE B 1 59 ? -5.672 -1.671 -0.502 1 97.38 59 PHE B C 1
ATOM 1550 O O . PHE B 1 59 ? -5.555 -2.633 0.26 1 97.38 59 PHE B O 1
ATOM 1557 N N . VAL B 1 60 ? -4.734 -0.735 -0.653 1 98.44 60 VAL B N 1
ATOM 1558 C CA . VAL B 1 60 ? -3.541 -0.723 0.188 1 98.44 60 VAL B CA 1
ATOM 1559 C C . VAL B 1 60 ? -3.938 -0.491 1.644 1 98.44 60 VAL B C 1
ATOM 1561 O O . VAL B 1 60 ? -3.463 -1.19 2.543 1 98.44 60 VAL B O 1
ATOM 1564 N N . LEU B 1 61 ? -4.801 0.443 1.847 1 97.56 61 LEU B N 1
ATOM 1565 C CA . LEU B 1 61 ? -5.227 0.773 3.203 1 97.56 61 LEU B CA 1
ATOM 1566 C C . LEU B 1 61 ? -6.02 -0.375 3.82 1 97.56 61 LEU B C 1
ATOM 1568 O O . LEU B 1 61 ? -5.902 -0.642 5.02 1 97.56 61 LEU B O 1
ATOM 1572 N N . GLN B 1 62 ? -6.852 -1.036 3.025 1 95.5 62 GLN B N 1
ATOM 1573 C CA . GLN B 1 62 ? -7.547 -2.232 3.486 1 95.5 62 GLN B CA 1
ATOM 1574 C C . GLN B 1 62 ? -6.562 -3.307 3.934 1 95.5 62 GLN B C 1
ATOM 1576 O O . GLN B 1 62 ? -6.734 -3.914 4.992 1 95.5 62 GLN B O 1
ATOM 1581 N N . THR B 1 63 ? -5.555 -3.523 3.145 1 96.5 63 THR B N 1
ATOM 1582 C CA . THR B 1 63 ? -4.535 -4.52 3.453 1 96.5 63 THR B CA 1
ATOM 1583 C C . THR B 1 63 ? -3.809 -4.168 4.75 1 96.5 63 THR B C 1
ATOM 1585 O O . THR B 1 63 ? -3.596 -5.031 5.602 1 96.5 63 THR B O 1
ATOM 1588 N N . ALA B 1 64 ? -3.445 -2.912 4.855 1 95.25 64 ALA B N 1
ATOM 1589 C CA . ALA B 1 64 ? -2.787 -2.439 6.07 1 95.25 64 ALA B CA 1
ATOM 1590 C C . ALA B 1 64 ? -3.688 -2.617 7.289 1 95.25 64 ALA B C 1
ATOM 1592 O O . ALA B 1 64 ? -3.211 -2.939 8.375 1 95.25 64 ALA B O 1
ATOM 1593 N N . TRP B 1 65 ? -4.969 -2.352 7.121 1 93.88 65 TRP B N 1
ATOM 1594 C CA . TRP B 1 65 ? -5.918 -2.52 8.211 1 93.88 65 TRP B CA 1
ATOM 1595 C C . TRP B 1 65 ? -5.984 -3.977 8.664 1 93.88 65 TRP B C 1
ATOM 1597 O O . TRP B 1 65 ? -6.023 -4.266 9.859 1 93.88 65 TRP B O 1
ATOM 1607 N N . PHE B 1 66 ? -6.016 -4.879 7.695 1 92 66 PHE B N 1
ATOM 1608 C CA . PHE B 1 66 ? -6.023 -6.301 8.031 1 92 66 PHE B CA 1
ATOM 1609 C C . PHE B 1 66 ? -4.82 -6.66 8.891 1 92 66 PHE B C 1
ATOM 1611 O O . PHE B 1 66 ? -4.949 -7.406 9.867 1 92 66 PHE B O 1
ATOM 1618 N N . GLN B 1 67 ? -3.742 -6.141 8.508 1 90.94 67 GLN B N 1
ATOM 1619 C CA . GLN B 1 67 ? -2.535 -6.375 9.297 1 90.94 67 GLN B CA 1
ATOM 1620 C C . GLN B 1 67 ? -2.67 -5.789 10.695 1 90.94 67 GLN B C 1
ATOM 1622 O O . GLN B 1 67 ? -2.297 -6.43 11.68 1 90.94 67 GLN B O 1
ATOM 1627 N N . TYR B 1 68 ? -3.115 -4.598 10.758 1 88.75 68 TYR B N 1
ATOM 1628 C CA . TYR B 1 68 ? -3.295 -3.893 12.023 1 88.75 68 TYR B CA 1
ATOM 1629 C C . TYR B 1 68 ? -4.227 -4.664 12.953 1 88.75 68 TYR B C 1
ATOM 1631 O O . TYR B 1 68 ? -3.91 -4.867 14.125 1 88.75 68 TYR B O 1
ATOM 1639 N N . ARG B 1 69 ? -5.324 -5.059 12.398 1 88.75 69 ARG B N 1
ATOM 1640 C CA . ARG B 1 69 ? -6.316 -5.797 13.172 1 88.75 69 ARG B CA 1
ATOM 1641 C C . ARG B 1 69 ? -5.742 -7.113 13.688 1 88.75 69 ARG B C 1
ATOM 1643 O O . ARG B 1 69 ? -6.043 -7.531 14.805 1 88.75 69 ARG B O 1
ATOM 1650 N N . GLN B 1 70 ? -4.988 -7.746 12.906 1 86 70 GLN B N 1
ATOM 1651 C CA . GLN B 1 70 ? -4.375 -9.008 13.312 1 86 70 GLN B CA 1
ATOM 1652 C C . GLN B 1 70 ? -3.34 -8.789 14.406 1 86 70 GLN B C 1
ATOM 1654 O O . GLN B 1 70 ? -3.227 -9.602 15.328 1 86 70 GLN B O 1
ATOM 1659 N N . GLN B 1 71 ? -2.611 -7.793 14.328 1 83.56 71 GLN B N 1
ATOM 1660 C CA . GLN B 1 71 ? -1.525 -7.504 15.258 1 83.56 71 GLN B CA 1
ATOM 1661 C C . GLN B 1 71 ? -2.066 -7.051 16.609 1 83.56 71 GLN B C 1
ATOM 1663 O O . GLN B 1 71 ? -1.527 -7.426 17.656 1 83.56 71 GLN B O 1
ATOM 1668 N N . TYR B 1 72 ? -3.094 -6.27 16.609 1 82.38 72 TYR B N 1
ATOM 1669 C CA . TYR B 1 72 ? -3.518 -5.633 17.859 1 82.38 72 TYR B CA 1
ATOM 1670 C C . TYR B 1 72 ? -4.848 -6.203 18.328 1 82.38 72 TYR B C 1
ATOM 1672 O O . TYR B 1 72 ? -5.336 -5.844 19.406 1 82.38 72 TYR B O 1
ATOM 1680 N N . ASP B 1 73 ? -5.336 -7.16 17.641 1 77.56 73 ASP B N 1
ATOM 1681 C CA . ASP B 1 73 ? -6.602 -7.785 18 1 77.56 73 ASP B CA 1
ATOM 1682 C C . ASP B 1 73 ? -7.645 -6.73 18.375 1 77.56 73 ASP B C 1
ATOM 1684 O O . ASP B 1 73 ? -8.273 -6.82 19.438 1 77.56 73 ASP B O 1
ATOM 1688 N N . THR B 1 74 ? -7.684 -5.629 17.703 1 71.94 74 THR B N 1
ATOM 1689 C CA . THR B 1 74 ? -8.578 -4.512 18 1 71.94 74 THR B CA 1
ATOM 1690 C C . THR B 1 74 ? -9.836 -4.59 17.141 1 71.94 74 THR B C 1
ATOM 1692 O O . THR B 1 74 ? -9.758 -4.578 15.906 1 71.94 74 THR B O 1
ATOM 1695 N N . PRO B 1 75 ? -10.844 -4.762 17.828 1 68.38 75 PRO B N 1
ATOM 1696 C CA . PRO B 1 75 ? -12.07 -4.629 17.031 1 68.38 75 PRO B CA 1
ATOM 1697 C C . PRO B 1 75 ? -12.352 -3.188 16.625 1 68.38 75 PRO B C 1
ATOM 1699 O O . PRO B 1 75 ? -12.062 -2.254 17.375 1 68.38 75 PRO B O 1
ATOM 1702 N N . PHE B 1 76 ? -12.367 -2.992 15.375 1 74.12 76 PHE B N 1
ATOM 1703 C CA . PHE B 1 76 ? -12.82 -1.687 14.906 1 74.12 76 PHE B CA 1
ATOM 1704 C C . PHE B 1 76 ? -14.141 -1.812 14.148 1 74.12 76 PHE B C 1
ATOM 1706 O O . PHE B 1 76 ? -14.219 -2.541 13.156 1 74.12 76 PHE B O 1
ATOM 1713 N N . ASP B 1 77 ? -15.023 -1.202 14.656 1 72.06 77 ASP B N 1
ATOM 1714 C CA . ASP B 1 77 ? -16.344 -1.257 14.055 1 72.06 77 ASP B CA 1
ATOM 1715 C C . ASP B 1 77 ? -16.75 0.106 13.5 1 72.06 77 ASP B C 1
ATOM 1717 O O . ASP B 1 77 ? -17.938 0.362 13.273 1 72.06 77 ASP B O 1
ATOM 1721 N N . GLY B 1 78 ? -15.945 0.898 13.32 1 76.5 78 GLY B N 1
ATOM 1722 C CA . GLY B 1 78 ? -16.297 2.201 12.781 1 76.5 78 GLY B CA 1
ATOM 1723 C C . GLY B 1 78 ? -16.469 2.197 11.273 1 76.5 78 GLY B C 1
ATOM 1724 O O . GLY B 1 78 ? -16.312 1.159 10.625 1 76.5 78 GLY B O 1
ATOM 1725 N N . PRO B 1 79 ? -16.938 3.398 10.836 1 86.25 79 PRO B N 1
ATOM 1726 C CA . PRO B 1 79 ? -17.109 3.52 9.391 1 86.25 79 PRO B CA 1
ATOM 1727 C C . PRO B 1 79 ? -15.812 3.346 8.617 1 86.25 79 PRO B C 1
ATOM 1729 O O . PRO B 1 79 ? -14.727 3.607 9.156 1 86.25 79 PRO B O 1
ATOM 1732 N N . ASP B 1 80 ? -15.922 2.92 7.391 1 87.44 80 ASP B N 1
ATOM 1733 C CA . ASP B 1 80 ? -14.773 2.656 6.531 1 87.44 80 ASP B CA 1
ATOM 1734 C C . ASP B 1 80 ? -13.875 3.887 6.414 1 87.44 80 ASP B C 1
ATOM 1736 O O . ASP B 1 80 ? -12.648 3.779 6.5 1 87.44 80 ASP B O 1
ATOM 1740 N N . HIS B 1 81 ? -14.469 5.023 6.281 1 89.94 81 HIS B N 1
ATOM 1741 C CA . HIS B 1 81 ? -13.664 6.219 6.055 1 89.94 81 HIS B CA 1
ATOM 1742 C C . HIS B 1 81 ? -12.781 6.523 7.258 1 89.94 81 HIS B C 1
ATOM 1744 O O . HIS B 1 81 ? -11.656 7.012 7.102 1 89.94 81 HIS B O 1
ATOM 1750 N N . GLU B 1 82 ? -13.297 6.242 8.367 1 90.88 82 GLU B N 1
ATOM 1751 C CA . GLU B 1 82 ? -12.484 6.449 9.562 1 90.88 82 GLU B CA 1
ATOM 1752 C C . GLU B 1 82 ? -11.32 5.469 9.609 1 90.88 82 GLU B C 1
ATOM 1754 O O . GLU B 1 82 ? -10.188 5.852 9.922 1 90.88 82 GLU B O 1
ATOM 1759 N N . ARG B 1 83 ? -11.641 4.285 9.312 1 91 83 ARG B N 1
ATOM 1760 C CA . ARG B 1 83 ? -10.609 3.256 9.273 1 91 83 ARG B CA 1
ATOM 1761 C C . ARG B 1 83 ? -9.531 3.6 8.25 1 91 83 ARG B C 1
ATOM 1763 O O . ARG B 1 83 ? -8.336 3.473 8.531 1 91 83 ARG B O 1
ATOM 1770 N N . TYR B 1 84 ? -9.938 4.027 7.121 1 94.81 84 TYR B N 1
ATOM 1771 C CA . TYR B 1 84 ? -9 4.352 6.051 1 94.81 84 TYR B CA 1
ATOM 1772 C C . TYR B 1 84 ? -8.156 5.57 6.418 1 94.81 84 TYR B C 1
ATOM 1774 O O . TYR B 1 84 ? -6.953 5.602 6.152 1 94.81 84 TYR B O 1
ATOM 1782 N N . ARG B 1 85 ? -8.766 6.523 7.082 1 94.62 85 ARG B N 1
ATOM 1783 C CA . ARG B 1 85 ? -8.016 7.703 7.5 1 94.62 85 ARG B CA 1
ATOM 1784 C C . ARG B 1 85 ? -6.934 7.328 8.516 1 94.62 85 ARG B C 1
ATOM 1786 O O . ARG B 1 85 ? -5.781 7.746 8.383 1 94.62 85 ARG B O 1
ATOM 1793 N N . HIS B 1 86 ? -7.328 6.566 9.445 1 92.12 86 HIS B N 1
ATOM 1794 C CA . HIS B 1 86 ? -6.395 6.137 10.477 1 92.12 86 HIS B CA 1
ATOM 1795 C C . HIS B 1 86 ? -5.242 5.336 9.883 1 92.12 86 HI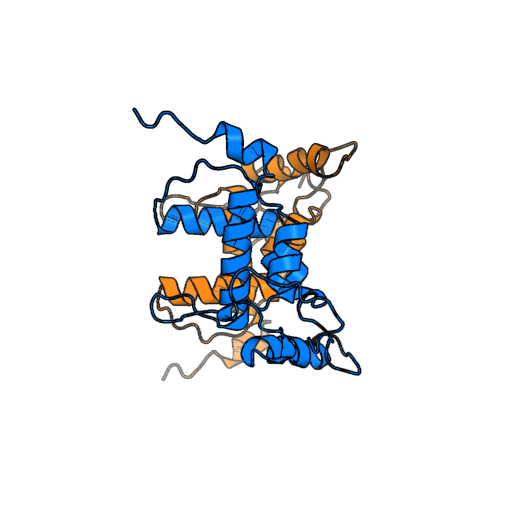S B C 1
ATOM 1797 O O . HIS B 1 86 ? -4.078 5.574 10.211 1 92.12 86 HIS B O 1
ATOM 1803 N N . THR B 1 87 ? -5.59 4.441 9.078 1 94.56 87 THR B N 1
ATOM 1804 C CA . THR B 1 87 ? -4.574 3.604 8.453 1 94.56 87 THR B CA 1
ATOM 1805 C C . THR B 1 87 ? -3.686 4.43 7.527 1 94.56 87 THR B C 1
ATOM 1807 O O . THR B 1 87 ? -2.48 4.184 7.434 1 94.56 87 THR B O 1
ATOM 1810 N N . ALA B 1 88 ? -4.293 5.391 6.832 1 97.44 88 ALA B N 1
ATOM 1811 C CA . ALA B 1 88 ? -3.527 6.27 5.949 1 97.44 88 ALA B CA 1
ATOM 1812 C C . ALA B 1 88 ? -2.453 7.023 6.727 1 97.44 88 ALA B C 1
ATOM 1814 O O . ALA B 1 88 ? -1.306 7.117 6.281 1 97.44 88 ALA B O 1
ATOM 1815 N N . TYR B 1 89 ? -2.82 7.512 7.891 1 94.88 89 TYR B N 1
ATOM 1816 C CA . TYR B 1 89 ? -1.857 8.203 8.742 1 94.88 89 TYR B CA 1
ATOM 1817 C C . TYR B 1 89 ? -0.698 7.285 9.109 1 94.88 89 TYR B C 1
ATOM 1819 O O . TYR B 1 89 ? 0.468 7.672 9.008 1 94.88 89 TYR B O 1
ATOM 1827 N N . ARG B 1 90 ? -1.051 6.125 9.484 1 94.25 90 ARG B N 1
ATOM 1828 C CA . ARG B 1 90 ? -0.049 5.16 9.93 1 94.25 90 ARG B CA 1
ATOM 1829 C C . ARG B 1 90 ? 0.876 4.77 8.781 1 94.25 90 ARG B C 1
ATOM 1831 O O . ARG B 1 90 ? 2.092 4.668 8.961 1 94.25 90 ARG B O 1
ATOM 1838 N N . GLN B 1 91 ? 0.294 4.562 7.621 1 97.06 91 GLN B N 1
ATOM 1839 C CA . GLN B 1 91 ? 1.082 4.184 6.453 1 97.06 91 GLN B CA 1
ATOM 1840 C C . GLN B 1 91 ? 2.057 5.293 6.062 1 97.06 91 GLN B C 1
ATOM 1842 O O . GLN B 1 91 ? 3.223 5.023 5.766 1 97.06 91 GLN B O 1
ATOM 1847 N N . LEU B 1 92 ? 1.592 6.523 6.078 1 97.44 92 LEU B N 1
ATOM 1848 C CA . LEU B 1 92 ? 2.463 7.641 5.727 1 97.44 92 LEU B CA 1
ATOM 1849 C C . LEU B 1 92 ? 3.619 7.758 6.715 1 97.44 92 LEU B C 1
ATOM 1851 O O . LEU B 1 92 ? 4.77 7.93 6.309 1 97.44 92 LEU B O 1
ATOM 1855 N N . ALA B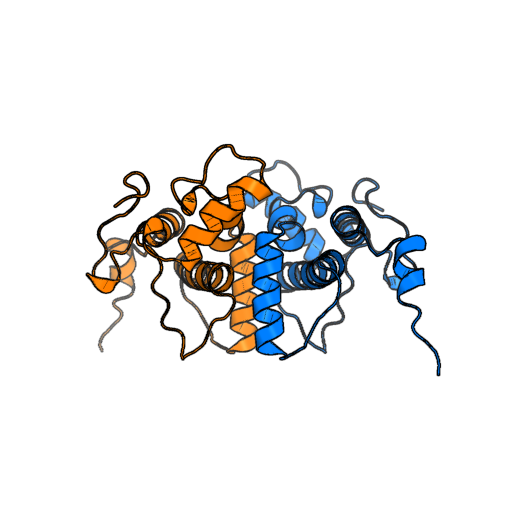 1 93 ? 3.281 7.719 7.965 1 95.94 93 ALA B N 1
ATOM 1856 C CA . ALA B 1 93 ? 4.316 7.793 8.992 1 95.94 93 ALA B CA 1
ATOM 1857 C C . ALA B 1 93 ? 5.355 6.695 8.805 1 95.94 93 ALA B C 1
ATOM 1859 O O . ALA B 1 93 ? 6.559 6.961 8.828 1 95.94 93 ALA B O 1
ATOM 1860 N N . ARG B 1 94 ? 4.938 5.484 8.586 1 95 94 ARG B N 1
ATOM 1861 C CA . ARG B 1 94 ? 5.852 4.355 8.414 1 95 94 ARG B CA 1
ATOM 1862 C C . ARG B 1 94 ? 6.707 4.531 7.164 1 95 94 ARG B C 1
ATOM 1864 O O . ARG B 1 94 ? 7.902 4.23 7.176 1 95 94 ARG B O 1
ATOM 1871 N N . TRP B 1 95 ? 6.082 4.934 6.109 1 97 95 TRP B N 1
ATOM 1872 C CA . TRP B 1 95 ? 6.812 5.129 4.859 1 97 95 TRP B CA 1
ATOM 1873 C C . TRP B 1 95 ? 7.938 6.145 5.043 1 97 95 TRP B C 1
ATOM 1875 O O . TRP B 1 95 ? 9.055 5.93 4.574 1 97 95 TRP B O 1
ATOM 1885 N N . CYS B 1 96 ? 7.695 7.207 5.805 1 96.06 96 CYS B N 1
ATOM 1886 C CA . CYS B 1 96 ? 8.656 8.305 5.926 1 96.06 96 CYS B CA 1
ATOM 1887 C C . CYS B 1 96 ? 9.648 8.039 7.051 1 96.06 96 CYS B C 1
ATOM 1889 O O . CYS B 1 96 ? 10.844 8.297 6.902 1 96.06 96 CYS B O 1
ATOM 1891 N N . TRP B 1 97 ? 9.18 7.484 8.117 1 94.19 97 TRP B N 1
ATOM 1892 C CA . TRP B 1 97 ? 10.031 7.324 9.289 1 94.19 97 TRP B CA 1
ATOM 1893 C C . TRP B 1 97 ? 10.586 5.906 9.367 1 94.19 97 TRP B C 1
ATOM 1895 O O . TRP B 1 97 ? 11.539 5.645 10.102 1 94.19 97 TRP B O 1
ATOM 1905 N N . GLY B 1 98 ? 9.906 4.98 8.703 1 90.25 98 GLY B N 1
ATOM 1906 C CA . GLY B 1 98 ? 10.398 3.609 8.703 1 90.25 98 GLY B CA 1
ATOM 1907 C C . GLY B 1 98 ? 9.938 2.809 9.906 1 90.25 98 GLY B C 1
ATOM 1908 O O . GLY B 1 98 ? 9.961 1.577 9.891 1 90.25 98 GLY B O 1
ATOM 1909 N N . PHE B 1 99 ? 9.594 3.426 10.906 1 84.81 99 PHE B N 1
ATOM 1910 C CA . PHE B 1 99 ? 9.18 2.77 12.141 1 84.81 99 PHE B CA 1
ATOM 1911 C C . PHE B 1 99 ? 8.062 3.555 12.828 1 84.81 99 PHE B C 1
ATOM 1913 O O . PHE B 1 99 ? 8.016 4.785 12.742 1 84.81 99 PHE B O 1
ATOM 1920 N N . LEU B 1 100 ? 7.086 2.666 13.336 1 83.19 100 LEU B N 1
ATOM 1921 C CA . LEU B 1 100 ? 6.039 3.268 14.156 1 83.19 100 LEU B CA 1
ATOM 1922 C C . LEU B 1 100 ? 6.086 2.721 15.578 1 83.19 100 LEU B C 1
ATOM 1924 O O . LEU B 1 100 ? 6.188 1.508 15.781 1 83.19 100 LEU B O 1
ATOM 1928 N N . GLY B 1 101 ? 6.492 3.551 16.5 1 74.06 101 GLY B N 1
ATOM 1929 C CA . GLY B 1 101 ? 6.547 3.105 17.891 1 74.06 101 GLY B CA 1
ATOM 1930 C C . GLY B 1 101 ? 6.07 4.16 18.875 1 74.06 101 GLY B C 1
ATOM 1931 O O . GLY B 1 101 ? 5.77 5.289 18.484 1 74.06 101 GLY B O 1
ATOM 1932 N N . LYS B 1 102 ? 5.867 3.645 20 1 70.12 102 LYS B N 1
ATOM 1933 C CA . LYS B 1 102 ? 5.406 4.508 21.078 1 70.12 102 LYS B CA 1
ATOM 1934 C C . LYS B 1 102 ? 6.367 5.672 21.297 1 70.12 102 LYS B C 1
ATOM 1936 O O . LYS B 1 102 ? 5.953 6.758 21.719 1 70.12 102 LYS B O 1
ATOM 1941 N N . SER B 1 103 ? 7.527 5.496 20.984 1 68.56 103 SER B N 1
ATOM 1942 C CA . SER B 1 103 ? 8.539 6.504 21.281 1 68.56 103 SER B CA 1
ATOM 1943 C C . SER B 1 103 ? 8.656 7.52 20.141 1 68.56 103 SER B C 1
ATOM 1945 O O . SER B 1 103 ? 9.305 8.555 20.297 1 68.56 103 SER B O 1
ATOM 1947 N N . VAL B 1 104 ? 8.109 7.219 19.109 1 64.62 104 VAL B N 1
ATOM 1948 C CA . VAL B 1 104 ? 8.203 8.117 17.969 1 64.62 104 VAL B CA 1
ATOM 1949 C C . VAL B 1 104 ? 6.926 8.945 17.844 1 64.62 104 VAL B C 1
ATOM 1951 O O . VAL B 1 104 ? 5.848 8.398 17.594 1 64.62 104 VAL B O 1
ATOM 1954 N N . ARG B 1 105 ? 7.105 10.211 18.328 1 74.69 105 ARG B N 1
ATOM 1955 C CA . ARG B 1 105 ? 5.992 11.133 18.125 1 74.69 105 ARG B CA 1
ATOM 1956 C C . ARG B 1 105 ? 6.02 11.703 16.703 1 74.69 105 ARG B C 1
ATOM 1958 O O . ARG B 1 105 ? 6.812 12.602 16.406 1 74.69 105 ARG B O 1
ATOM 1965 N N . VAL B 1 106 ? 5.305 11.172 15.93 1 85.25 106 VAL B N 1
ATOM 1966 C CA . VAL B 1 106 ? 5.25 11.578 14.523 1 85.25 106 VAL B CA 1
ATOM 1967 C C . VAL B 1 106 ? 4.164 12.633 14.336 1 85.25 106 VAL B C 1
ATOM 1969 O O . VAL B 1 106 ? 3.031 12.461 14.789 1 85.25 106 VAL B O 1
ATOM 1972 N N . VAL B 1 107 ? 4.633 13.828 13.852 1 89.12 107 VAL B N 1
ATOM 1973 C CA . VAL B 1 107 ? 3.662 14.82 13.406 1 89.12 107 VAL B CA 1
ATOM 1974 C C . VAL B 1 107 ? 3.623 14.859 11.883 1 89.12 107 VAL B C 1
ATOM 1976 O O . VAL B 1 107 ? 4.609 15.219 11.234 1 89.12 107 VAL B O 1
ATOM 1979 N N . LEU B 1 108 ? 2.494 14.445 11.391 1 95.06 108 LEU B N 1
ATOM 1980 C CA . LEU B 1 108 ? 2.326 14.469 9.938 1 95.06 108 LEU B CA 1
ATOM 1981 C C . LEU B 1 108 ? 2.1 15.891 9.438 1 95.06 108 LEU B C 1
ATOM 1983 O O . LEU B 1 108 ? 1.45 16.688 10.117 1 95.06 108 LEU B O 1
ATOM 1987 N N . PRO B 1 109 ? 2.611 16.25 8.312 1 96.31 109 PRO B N 1
ATOM 1988 C CA . PRO B 1 109 ? 2.416 17.594 7.785 1 96.31 109 PRO B CA 1
ATOM 1989 C C . PRO B 1 109 ? 0.952 17.906 7.48 1 96.31 109 PRO B C 1
ATOM 1991 O O . PRO B 1 109 ? 0.199 17.016 7.082 1 96.31 109 PRO B O 1
ATOM 1994 N N . ALA B 1 110 ? 0.616 19.141 7.578 1 95.69 110 ALA B N 1
ATOM 1995 C CA . ALA B 1 110 ? -0.756 19.594 7.387 1 95.69 110 ALA B CA 1
ATOM 1996 C C . ALA B 1 110 ? -1.239 19.312 5.969 1 95.69 110 ALA B C 1
ATOM 1998 O O . ALA B 1 110 ? -2.404 18.969 5.762 1 95.69 110 ALA B O 1
ATOM 1999 N N . CYS B 1 111 ? -0.333 19.469 5.012 1 97 111 CYS B N 1
ATOM 2000 C CA . CYS B 1 111 ? -0.712 19.219 3.627 1 97 111 CYS B CA 1
ATOM 2001 C C . CYS B 1 111 ? -1.152 17.781 3.436 1 97 111 CYS B C 1
ATOM 2003 O O . CYS B 1 111 ? -2.16 17.516 2.779 1 97 111 CYS B O 1
ATOM 2005 N N . ALA B 1 112 ? -0.431 16.859 3.982 1 97.81 112 ALA B N 1
ATOM 2006 C CA . ALA B 1 112 ? -0.756 15.438 3.867 1 97.81 112 ALA B CA 1
ATOM 2007 C C . ALA B 1 112 ? -2.043 15.102 4.617 1 97.81 112 ALA B C 1
ATOM 2009 O O . ALA B 1 112 ? -2.9 14.383 4.105 1 97.81 112 ALA B O 1
ATOM 2010 N N . VAL B 1 113 ? -2.172 15.641 5.816 1 96.19 113 VAL B N 1
ATOM 2011 C CA . VAL B 1 113 ? -3.355 15.391 6.633 1 96.19 113 VAL B CA 1
ATOM 2012 C C . VAL B 1 113 ? -4.602 15.891 5.906 1 96.19 113 VAL B C 1
ATOM 2014 O O . VAL B 1 113 ? -5.605 15.18 5.816 1 96.19 113 VAL B O 1
ATOM 2017 N N . SER B 1 114 ? -4.504 17.062 5.387 1 95 114 SER B N 1
ATOM 2018 C CA . SER B 1 114 ? -5.637 17.641 4.668 1 95 114 SER B CA 1
ATOM 2019 C C . SER B 1 114 ? -5.984 16.812 3.432 1 95 114 SER B C 1
ATOM 2021 O O . SER B 1 114 ? -7.16 16.625 3.113 1 95 114 SER B O 1
ATOM 2023 N N . CYS B 1 115 ? -5.008 16.359 2.748 1 96.5 115 CYS B N 1
ATOM 2024 C CA . CYS B 1 115 ? -5.227 15.531 1.562 1 96.5 115 CYS B CA 1
ATOM 2025 C C . CYS B 1 115 ? -5.918 14.227 1.926 1 96.5 115 CYS B C 1
ATOM 2027 O O . CYS B 1 115 ? -6.875 13.812 1.263 1 96.5 115 CYS B O 1
ATOM 2029 N N . ILE B 1 116 ? -5.465 13.578 2.943 1 97.19 116 ILE B N 1
ATOM 2030 C CA . ILE B 1 116 ? -6.039 12.32 3.406 1 97.19 116 ILE B CA 1
ATOM 2031 C C . ILE B 1 116 ? -7.484 12.547 3.842 1 97.19 116 ILE B C 1
ATOM 2033 O O . ILE B 1 116 ? -8.367 11.75 3.506 1 97.19 116 ILE B O 1
ATOM 2037 N N . ARG B 1 117 ? -7.762 13.594 4.547 1 94.5 117 ARG B N 1
ATOM 2038 C CA . ARG B 1 117 ? -9.102 13.898 5.027 1 94.5 117 ARG B CA 1
ATOM 2039 C C . ARG B 1 117 ? -10.039 14.234 3.867 1 94.5 117 ARG B C 1
ATOM 2041 O O . ARG B 1 117 ? -11.242 13.961 3.936 1 94.5 117 ARG B O 1
ATOM 2048 N N . ALA B 1 118 ? -9.516 14.875 2.863 1 94.31 118 ALA B N 1
ATOM 2049 C CA . ALA B 1 118 ? -10.32 15.141 1.678 1 94.31 118 ALA B CA 1
ATOM 2050 C C . ALA B 1 118 ? -10.734 13.844 0.99 1 94.31 118 ALA B C 1
ATOM 2052 O O . ALA B 1 118 ? -11.852 13.734 0.468 1 94.31 118 ALA B O 1
ATOM 2053 N N . HIS B 1 119 ? -9.836 12.867 0.947 1 95.31 119 HIS B N 1
ATOM 2054 C CA . HIS B 1 119 ? -10.094 11.586 0.312 1 95.31 119 HIS B CA 1
ATOM 2055 C C . HIS B 1 119 ? -10.969 10.703 1.201 1 95.31 119 HIS B C 1
ATOM 2057 O O . HIS B 1 119 ? -11.805 9.945 0.704 1 95.31 119 HIS B O 1
ATOM 2063 N N . PHE B 1 120 ? -10.742 10.742 2.459 1 95.75 120 PHE B N 1
ATOM 2064 C CA . PHE B 1 120 ? -11.492 10.016 3.475 1 95.75 120 PHE B CA 1
ATOM 2065 C C . PHE B 1 120 ? -12.047 10.977 4.527 1 95.75 120 PHE B C 1
ATOM 2067 O O . PHE B 1 120 ? -11.523 11.047 5.641 1 95.75 120 PHE B O 1
ATOM 2074 N N . PRO B 1 121 ? -13.164 11.523 4.258 1 91.94 121 PRO B N 1
ATOM 2075 C CA . PRO B 1 121 ? -13.656 12.617 5.102 1 91.94 121 PRO B CA 1
ATOM 2076 C C . PRO B 1 121 ? -14.156 12.133 6.461 1 91.94 121 PRO B C 1
ATOM 2078 O O . PRO B 1 121 ? -14.688 11.023 6.566 1 91.94 121 PRO B O 1
ATOM 2081 N N . PRO B 1 122 ? -13.828 12.914 7.449 1 85.56 122 PRO B N 1
ATOM 2082 C CA . PRO B 1 122 ? -14.484 12.633 8.727 1 85.56 122 PRO B CA 1
ATOM 2083 C C . PRO B 1 122 ? -16 12.82 8.672 1 85.56 122 PRO B C 1
ATOM 2085 O O . PRO B 1 122 ? -16.516 13.43 7.723 1 85.56 122 PRO B O 1
ATOM 2088 N N . PRO B 1 123 ? -16.594 12.07 9.641 1 76.5 123 PRO B N 1
ATOM 2089 C CA . PRO B 1 123 ? -18.047 12.266 9.641 1 76.5 123 PRO B CA 1
ATOM 2090 C C . PRO B 1 123 ? -18.453 13.727 9.781 1 76.5 123 PRO B C 1
ATOM 2092 O O . PRO B 1 123 ? -17.766 14.5 10.469 1 76.5 123 PRO B O 1
ATOM 2095 N N . GLY B 1 124 ? -19.172 14.164 8.852 1 65.31 124 GLY B N 1
ATOM 2096 C CA . GLY B 1 124 ? -19.672 15.523 8.922 1 65.31 124 GLY B CA 1
ATOM 2097 C C . GLY B 1 124 ? -20.484 15.797 10.18 1 65.31 124 GLY B C 1
ATOM 2098 O O . GLY B 1 124 ? -20.781 14.883 10.953 1 65.31 124 GLY B O 1
ATOM 2099 N N . PRO B 1 125 ? -20.484 17.109 10.617 1 57.59 125 PRO B N 1
ATOM 2100 C CA . PRO B 1 125 ? -21.359 17.438 11.742 1 57.59 125 PRO B CA 1
ATOM 2101 C C . PRO B 1 125 ? -22.703 16.703 11.688 1 57.59 125 PRO B C 1
ATOM 2103 O O . PRO B 1 125 ? -23.234 16.312 12.727 1 57.59 125 PRO B O 1
ATOM 2106 N N . GLU B 1 126 ? -23.234 16.484 10.602 1 51.31 126 GLU B N 1
ATOM 2107 C CA . GLU B 1 126 ? -24.531 15.789 10.516 1 51.31 126 GLU B CA 1
ATOM 2108 C C . GLU B 1 126 ? -24.391 14.312 10.852 1 51.31 126 GLU B C 1
ATOM 2110 O O . GLU B 1 126 ? -25.297 13.711 11.43 1 51.31 126 GLU B O 1
ATOM 2115 N N . GLU B 1 127 ? -23.406 13.641 10.422 1 49.25 127 GLU B N 1
ATOM 2116 C CA . GLU B 1 127 ? -23.219 12.211 10.641 1 49.25 127 GLU B CA 1
ATOM 2117 C C . GLU B 1 127 ? -22.703 11.93 12.047 1 49.25 127 GLU B C 1
ATOM 2119 O O . GLU B 1 127 ? -22.875 10.828 12.578 1 49.25 127 GLU B O 1
ATOM 2124 N N . ASN B 1 128 ? -21.844 12.68 12.695 1 43 128 ASN B N 1
ATOM 2125 C CA . ASN B 1 128 ? -21.484 12.578 14.109 1 43 128 ASN B CA 1
ATOM 2126 C C . ASN B 1 128 ? -22.719 12.68 15.008 1 43 128 ASN B C 1
ATOM 2128 O O . ASN B 1 128 ? -22.688 12.242 16.156 1 43 128 ASN B O 1
ATOM 2132 N N . ALA B 1 129 ? -23.656 13.531 14.719 1 38.53 129 ALA B N 1
ATOM 2133 C CA . ALA B 1 129 ? -24.859 13.727 15.531 1 38.53 129 ALA B CA 1
ATOM 2134 C C . ALA B 1 129 ? -25.562 12.398 15.797 1 38.53 129 ALA B C 1
ATOM 2136 O O . ALA B 1 129 ? -26.203 12.227 16.828 1 38.53 129 ALA B O 1
ATOM 2137 N N . VAL B 1 130 ? -25.594 11.531 14.898 1 41.25 130 VAL B N 1
ATOM 2138 C CA . VAL B 1 130 ? -26.438 10.359 15.125 1 41.25 130 VAL B CA 1
ATOM 2139 C C . VAL B 1 130 ? -25.812 9.477 16.203 1 41.25 130 VAL B C 1
ATOM 2141 O O . VAL B 1 130 ? -26.484 8.617 16.781 1 41.25 130 VAL B O 1
ATOM 2144 N N . TYR B 1 131 ? -24.453 9.508 16.234 1 35.66 131 TYR B N 1
ATOM 2145 C CA . TYR B 1 131 ? -23.922 8.562 17.219 1 35.66 131 TYR B CA 1
ATOM 2146 C C . TYR B 1 131 ? -24 9.141 18.625 1 35.66 131 TYR B C 1
ATOM 2148 O O . TYR B 1 131 ? -23.375 8.617 19.547 1 35.66 131 TYR B O 1
ATOM 2156 N N . MET B 1 132 ? -24.406 10.406 18.812 1 33.84 132 MET B N 1
ATOM 2157 C CA . MET B 1 132 ? -24.625 10.75 20.219 1 33.84 132 MET B CA 1
ATOM 2158 C C . MET B 1 132 ? -25.656 9.828 20.859 1 33.84 132 MET B C 1
ATOM 2160 O O . MET B 1 132 ? -26.859 9.953 20.594 1 33.84 132 MET B O 1
ATOM 2164 N N . GLY B 1 133 ? -25.453 8.609 20.797 1 26.83 133 GLY B N 1
ATOM 2165 C CA . GLY B 1 133 ? -26.328 7.789 21.641 1 26.83 133 GLY B CA 1
ATOM 2166 C C . GLY B 1 133 ? -26.578 8.391 23 1 26.83 133 GLY B C 1
ATOM 2167 O O . GLY B 1 133 ? -25.906 9.336 23.406 1 26.83 133 GLY B O 1
ATOM 2168 N N . HIS B 1 134 ? -27.609 7.703 23.797 1 30.05 134 HIS B N 1
ATOM 2169 C CA . HIS B 1 134 ? -28.422 7.762 25 1 30.05 134 HIS B CA 1
ATOM 2170 C C . HIS B 1 134 ? -27.547 7.832 26.25 1 30.05 134 HIS B C 1
ATOM 2172 O O . HIS B 1 134 ? -26.766 6.918 26.516 1 30.05 134 HIS B O 1
ATOM 2178 N N . GLN B 1 135 ? -26.781 8.891 26.469 1 24.78 135 GLN B N 1
ATOM 2179 C CA . GLN B 1 135 ? -26.547 9.07 27.891 1 24.78 135 GLN B CA 1
ATOM 2180 C C . GLN B 1 135 ? -27.797 8.742 28.703 1 24.78 135 GLN B C 1
ATOM 2182 O O . GLN B 1 135 ? -28.812 9.445 28.594 1 24.78 135 GLN B O 1
ATOM 2187 N N . TYR B 1 136 ? -28.094 7.355 28.719 1 23.12 136 TYR B N 1
ATOM 2188 C CA . TYR B 1 136 ? -28.984 7.105 29.859 1 23.12 136 TYR B CA 1
ATOM 2189 C C . TYR B 1 136 ? -28.328 7.559 31.156 1 23.12 136 TYR B C 1
ATOM 2191 O O . TYR B 1 136 ? -27.109 7.555 31.297 1 23.12 136 TYR B O 1
#

Foldseek 3Di:
DQLPPLFDDDPDPLQAAFLCRDVLSQVLQQVVCVVVVNPGGHSHSCPPPCLCVQQQDLVNLVVQLVVVCVVPVDDDDDDSLVSSLVSSVVSVCCVRVVDDDPPDDDRDHRSSNSVSCVSRPDDDPVRVVVPPDDPD/DQLPPLFDDDPDPLQAAFLCRVVLSQVLQQVVCVVVVNPGGHSHSCVPPCLCVQQQDLVNLVVQLVVVCVVPVDDDDDDSLVSSLVSSVVSVCCVRVVDDDPVDDDRDHRSSNSVSCVSRPDDDPVRVVVPPDDPD

Sequence (272 aa):
CKCGGRCQILPTIRECVCCREVTVVDAKCLEAVFEFGLEERLQCITQHSGFQCVSLNKFVLQTAWFQYRQQYDTPFDGPDHERYRHTAYRQLARWCWGFLGKSVRVVLPACAVSCIRAHFPPPGPEENAVYMGHQYCKCGGRCQILPTIRECVCCREVTVVDAKCLEAVFEFGLEERLQCITQHSGFQCVSLNKFVLQTAWFQYRQQYDTPFDGPDHERYRHTAYRQLARWCWGFLGKSVRVVLPACAVSCIRAHFPPPGPEENAVYMGHQY

Nearest PDB structures (foldseek):
  8tr8-assembly1_A  TM=7.345E-01  e=2.574E-03  Rattus
  8tr6-assembly1_A  TM=7.678E-01  e=6.135E-03  Rattus
  8trb-assembly1_A  TM=7.552E-01  e=6.135E-03  Rattus
  8tr5-assembly1_A  TM=7.125E-01  e=5.213E-03  Rattus
  8v4s-assembly1_A  TM=6.904E-01  e=5.504E-03  Rattus

Radius of gyration: 20.55 Å; Cα contacts (8 Å, |Δi|>4): 393; chains: 2; bounding box: 63×55×50 Å

pLDDT: mean 86.36, std 17.23, range [22.83, 98.56]